Protein AF-A0A821HMJ6-F1 (afdb_monomer_lite)

Foldseek 3Di:
DDWDWDDDPPDIAIKDKDFDDPPDDPVRVVVVVVVQVVQCPDDDQQAWHWPHWDPPPTTMTITHDADPPWAFQVVVVVVCVVVVPPDPVVVVLVVVQLVSVVRVLVRCQVVFHFPQDDDSRQWIQHPVRRTHGHPCLCVDPVCPVQWDFADADPDDTDTHSVQLFDPCCRHVVDTGSVRVVSSSVSD

pLDDT: mean 88.63, std 8.28, range [56.78, 98.5]

Sequence (187 aa):
ICQGELQINQSVVPVTIRRLLSNASVQSKISFFNEISLLTSLCHPNIIHAYGFCSEPTMSLLTESLDLTSIDLYQYLQHYKQEQQMSDSLYATAIYFGSQIASALAYLESLHIYHRDIAARNCLVTLDLTIKLHDLAMCNEVYTDDYILVTVGNDIETRRPIRWCAWETICLNRFTSKSDVFSFGVF

Secondary structure (DSSP, 8-state):
-EEEEEEETTEEEEEEEEEPPTT--HHHHHHHHHHHHHHHT---TTB--EEEEE-SSS-EEEEEPPPTT--BHHHHHHHHHHTT---HHHHHHHHHHHHHHHHHHHHHHHTT---S--SGGGEEEPTTS-EEE---GGG-GGGGGG-EEE--TTSPPEEE-GGG--HHHHHH----HHHHHHHHHH-

Structure (mmCIF, N/CA/C/O backbone):
data_AF-A0A821HMJ6-F1
#
_entry.id   AF-A0A821HMJ6-F1
#
loop_
_atom_site.group_PDB
_atom_site.id
_atom_site.type_symbol
_atom_site.label_atom_id
_atom_site.label_alt_id
_atom_site.label_comp_id
_atom_site.label_asym_id
_atom_site.label_entity_id
_atom_site.label_seq_id
_atom_site.pdbx_PDB_ins_code
_atom_site.Cartn_x
_atom_site.Cartn_y
_atom_site.Cartn_z
_atom_site.occupancy
_atom_site.B_iso_or_equiv
_atom_site.auth_seq_id
_atom_site.auth_comp_id
_atom_site.auth_asym_id
_atom_site.auth_atom_id
_atom_site.pdbx_PDB_model_num
ATOM 1 N N . ILE A 1 1 ? 12.990 7.986 3.488 1.00 81.56 1 ILE A N 1
ATOM 2 C CA . ILE A 1 1 ? 11.663 8.644 3.553 1.00 81.56 1 ILE A CA 1
ATOM 3 C C . ILE A 1 1 ? 11.808 9.839 4.483 1.00 81.56 1 ILE A C 1
ATOM 5 O O . ILE A 1 1 ? 12.524 9.711 5.468 1.00 81.56 1 ILE A O 1
ATOM 9 N N . CYS A 1 2 ? 11.227 10.992 4.162 1.00 85.62 2 CYS A N 1
ATOM 10 C CA . CYS A 1 2 ? 11.237 12.168 5.037 1.00 85.62 2 CYS A CA 1
ATOM 11 C C . CYS A 1 2 ? 9.907 12.922 4.944 1.00 85.62 2 CYS A C 1
ATOM 13 O O . CYS A 1 2 ? 9.241 12.850 3.915 1.00 85.62 2 CYS A O 1
ATOM 15 N N . GLN A 1 3 ? 9.544 13.657 5.993 1.00 89.06 3 GLN A N 1
ATOM 16 C CA . GLN A 1 3 ? 8.399 14.569 5.966 1.00 89.06 3 GLN A CA 1
ATOM 17 C C . GLN A 1 3 ? 8.771 15.875 5.250 1.00 89.06 3 GLN A C 1
ATOM 19 O O . GLN A 1 3 ? 9.945 16.256 5.203 1.00 89.06 3 GLN A O 1
ATOM 24 N N . GLY A 1 4 ? 7.777 16.549 4.687 1.00 90.06 4 GLY A N 1
ATOM 25 C CA . GLY A 1 4 ? 7.920 17.851 4.050 1.00 90.06 4 GLY A CA 1
ATOM 26 C C . GLY A 1 4 ? 6.574 18.544 3.869 1.00 90.06 4 GLY A C 1
ATOM 27 O O . GLY A 1 4 ? 5.546 18.074 4.348 1.00 90.06 4 GLY A O 1
ATOM 28 N N . GLU A 1 5 ? 6.590 19.657 3.146 1.00 92.19 5 GLU A N 1
ATOM 29 C CA . GLU A 1 5 ? 5.409 20.467 2.857 1.00 92.19 5 GLU A CA 1
ATOM 30 C C . GLU A 1 5 ? 5.295 20.685 1.345 1.00 92.19 5 GLU A C 1
ATOM 32 O O . GLU A 1 5 ? 6.292 20.940 0.666 1.00 92.19 5 GLU A O 1
ATOM 37 N N . LEU A 1 6 ? 4.079 20.569 0.816 1.00 91.50 6 LEU A N 1
ATOM 38 C CA . LEU A 1 6 ? 3.743 20.835 -0.577 1.00 91.50 6 LEU A CA 1
ATOM 39 C C . LEU A 1 6 ? 2.832 22.057 -0.644 1.00 91.50 6 LEU A C 1
ATOM 41 O O . LEU A 1 6 ? 1.737 22.068 -0.082 1.00 91.50 6 LEU A O 1
ATOM 45 N N . GLN A 1 7 ? 3.280 23.084 -1.359 1.00 93.06 7 GLN A N 1
ATOM 46 C CA . GLN A 1 7 ? 2.466 24.260 -1.623 1.00 93.06 7 GLN A CA 1
ATOM 47 C C . GLN A 1 7 ? 1.573 24.005 -2.841 1.00 93.06 7 GLN A C 1
ATOM 49 O O . GLN A 1 7 ? 2.060 23.855 -3.961 1.00 93.06 7 GLN A O 1
ATOM 54 N N . ILE A 1 8 ? 0.260 23.983 -2.619 1.00 88.19 8 ILE A N 1
ATOM 55 C CA . ILE A 1 8 ? -0.758 23.864 -3.664 1.00 88.19 8 ILE A CA 1
ATOM 56 C C . ILE A 1 8 ? -1.583 25.148 -3.637 1.00 88.19 8 ILE A C 1
ATOM 58 O O . ILE A 1 8 ? -2.357 25.392 -2.711 1.00 88.19 8 ILE A O 1
ATOM 62 N N . ASN A 1 9 ? -1.424 25.987 -4.661 1.00 90.50 9 ASN A N 1
ATOM 63 C CA . ASN A 1 9 ? -2.028 27.320 -4.716 1.00 90.50 9 ASN A CA 1
ATOM 64 C C . ASN A 1 9 ? -1.643 28.174 -3.484 1.00 90.50 9 ASN A C 1
ATOM 66 O O . ASN A 1 9 ? -0.477 28.530 -3.312 1.00 90.50 9 ASN A O 1
ATOM 70 N N . GLN A 1 10 ? -2.620 28.509 -2.635 1.00 91.25 10 GLN A N 1
ATOM 71 C CA . GLN A 1 10 ? -2.442 29.270 -1.391 1.00 91.25 10 GLN A CA 1
ATOM 72 C C . GLN A 1 10 ? -2.454 28.381 -0.136 1.00 91.25 10 GLN A C 1
ATOM 74 O O . GLN A 1 10 ? -2.413 28.896 0.978 1.00 91.25 10 GLN A O 1
ATOM 79 N N . SER A 1 11 ? -2.520 27.059 -0.298 1.00 91.38 11 SER A N 1
ATOM 80 C CA . SER A 1 11 ? -2.557 26.100 0.804 1.00 91.38 11 SER A CA 1
ATOM 81 C C . SER A 1 11 ? -1.233 25.353 0.910 1.00 91.38 11 SER A C 1
ATOM 83 O O . SER A 1 11 ? -0.614 25.006 -0.096 1.00 91.38 11 SER A O 1
ATOM 85 N N . VAL A 1 12 ? -0.811 25.090 2.143 1.00 92.06 12 VAL A N 1
ATOM 86 C CA . VAL A 1 12 ? 0.341 24.242 2.448 1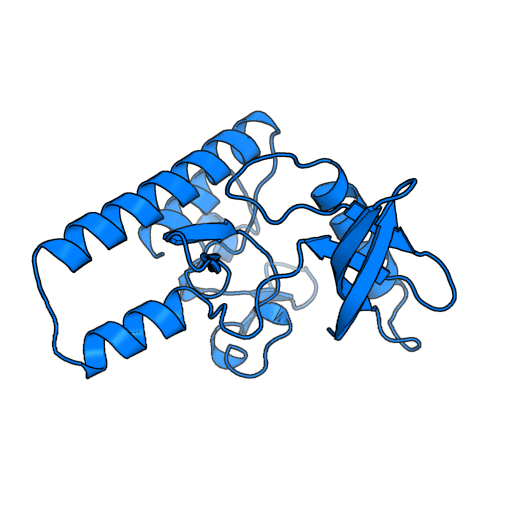.00 92.06 12 VAL A CA 1
ATOM 87 C C . VAL A 1 12 ? -0.190 22.923 2.984 1.00 92.06 12 VAL A C 1
ATOM 89 O O . VAL A 1 12 ? -0.993 22.912 3.916 1.00 92.06 12 VAL A O 1
ATOM 92 N N . VAL A 1 13 ? 0.226 21.823 2.363 1.00 91.94 13 VAL A N 1
ATOM 93 C CA . VAL A 1 13 ? -0.215 20.471 2.707 1.00 91.94 13 VAL A CA 1
ATOM 94 C C . VAL A 1 13 ? 0.994 19.667 3.186 1.00 91.94 13 VAL A C 1
ATOM 96 O O . VAL A 1 13 ? 2.012 19.651 2.489 1.00 91.94 13 VAL A O 1
ATOM 99 N N . PRO A 1 14 ? 0.927 18.994 4.346 1.00 91.44 14 PRO A N 1
ATOM 100 C CA . PRO A 1 14 ? 2.001 18.114 4.782 1.00 91.44 14 PRO A CA 1
ATOM 101 C C . PRO A 1 14 ? 2.091 16.893 3.857 1.00 91.44 14 PRO A C 1
ATOM 103 O O . PRO A 1 14 ? 1.081 16.284 3.493 1.00 91.44 14 PRO A O 1
ATOM 106 N N . VAL A 1 15 ? 3.314 16.512 3.491 1.00 92.38 15 VAL A N 1
ATOM 107 C CA . VAL A 1 15 ? 3.586 15.394 2.579 1.00 92.38 15 VAL A CA 1
ATOM 108 C C . VAL A 1 15 ? 4.681 14.478 3.100 1.00 92.38 15 VAL A C 1
ATOM 110 O O . VAL A 1 15 ? 5.647 14.913 3.725 1.00 92.38 15 VAL A O 1
ATOM 113 N N . THR A 1 16 ? 4.570 13.194 2.774 1.00 90.56 16 THR A N 1
ATOM 114 C CA . THR A 1 16 ? 5.681 12.250 2.902 1.00 90.56 16 THR A CA 1
ATOM 115 C C . THR A 1 16 ? 6.427 12.167 1.574 1.00 90.56 16 THR A C 1
ATOM 117 O O . THR A 1 16 ? 5.836 11.975 0.515 1.00 90.56 16 THR A O 1
ATOM 120 N N . ILE A 1 17 ? 7.750 12.324 1.629 1.00 90.12 17 ILE A N 1
ATOM 121 C CA . ILE A 1 17 ? 8.635 12.323 0.466 1.00 90.12 17 ILE A CA 1
ATOM 122 C C . ILE A 1 17 ? 9.475 11.047 0.481 1.00 90.12 17 ILE A C 1
ATOM 124 O O . ILE A 1 17 ? 10.333 10.831 1.352 1.00 90.12 17 ILE A O 1
ATOM 128 N N . ARG A 1 18 ? 9.275 10.202 -0.530 1.00 88.88 18 ARG A N 1
ATOM 129 C CA . ARG A 1 18 ? 10.108 9.024 -0.779 1.00 88.88 18 ARG A CA 1
ATOM 130 C C . ARG A 1 18 ? 11.083 9.333 -1.903 1.00 88.88 18 ARG A C 1
ATOM 132 O O . ARG A 1 18 ? 10.666 9.547 -3.033 1.00 88.88 18 ARG A O 1
ATOM 139 N N . ARG A 1 19 ? 12.378 9.361 -1.591 1.00 90.31 19 ARG A N 1
ATOM 140 C CA . ARG A 1 19 ? 13.444 9.673 -2.554 1.00 90.31 19 ARG A CA 1
ATOM 141 C C . ARG A 1 19 ? 14.158 8.406 -2.988 1.00 90.31 19 ARG A C 1
ATOM 143 O O . ARG A 1 19 ? 14.521 7.592 -2.138 1.00 90.31 19 ARG A O 1
ATOM 150 N N . LEU A 1 20 ? 14.407 8.282 -4.284 1.00 88.69 20 LEU A N 1
ATOM 151 C CA . LEU A 1 20 ? 15.315 7.279 -4.813 1.00 88.69 20 LEU A CA 1
ATOM 152 C C . LEU A 1 20 ? 16.765 7.693 -4.523 1.00 88.69 20 LEU A C 1
ATOM 154 O O . LEU A 1 20 ? 17.130 8.859 -4.687 1.00 88.69 20 LEU A O 1
ATOM 158 N N . LEU A 1 21 ? 17.600 6.740 -4.102 1.00 87.38 21 LEU A N 1
ATOM 159 C CA . LEU A 1 21 ? 19.020 6.994 -3.847 1.00 87.38 21 LEU A CA 1
ATOM 160 C C . LEU A 1 21 ? 19.739 7.431 -5.135 1.00 87.38 21 LEU A C 1
ATOM 162 O O . LEU A 1 21 ? 19.475 6.911 -6.220 1.00 87.38 21 LEU A O 1
ATOM 166 N N . SER A 1 22 ? 20.686 8.364 -5.020 1.00 83.75 22 SER A N 1
ATOM 167 C CA . SER A 1 22 ? 21.414 8.923 -6.171 1.00 83.75 22 SER A CA 1
ATOM 168 C C . SER A 1 22 ? 22.231 7.877 -6.942 1.00 83.75 22 SER A C 1
ATOM 170 O O . SER A 1 22 ? 22.378 7.981 -8.159 1.00 83.75 22 SER A O 1
ATOM 172 N N . ASN A 1 23 ? 22.709 6.839 -6.252 1.00 87.25 23 ASN A N 1
ATOM 173 C CA . ASN A 1 23 ? 23.457 5.711 -6.810 1.00 87.25 23 ASN A CA 1
ATOM 174 C C . ASN A 1 23 ? 22.568 4.538 -7.271 1.00 87.25 23 ASN A C 1
ATOM 176 O O . ASN A 1 23 ? 23.090 3.461 -7.560 1.00 87.25 23 ASN A O 1
ATOM 180 N N . ALA A 1 24 ? 21.242 4.712 -7.328 1.00 86.69 24 ALA A N 1
ATOM 181 C CA . ALA A 1 24 ? 20.329 3.653 -7.743 1.00 86.69 24 ALA A CA 1
ATOM 182 C C . ALA A 1 24 ? 20.611 3.175 -9.178 1.00 86.69 24 ALA A C 1
ATOM 184 O O . ALA A 1 24 ? 20.883 3.971 -10.086 1.00 86.69 24 ALA A O 1
ATOM 185 N N . SER A 1 25 ? 20.494 1.860 -9.383 1.00 88.44 25 SER A N 1
ATOM 186 C CA . SER A 1 25 ? 20.664 1.229 -10.693 1.00 88.44 25 SER A CA 1
ATOM 187 C C . SER A 1 25 ? 19.632 1.737 -11.711 1.00 88.44 25 SER A C 1
ATOM 189 O O . SER A 1 25 ? 18.564 2.233 -11.344 1.00 88.44 25 SER A O 1
ATOM 191 N N . VAL A 1 26 ? 19.917 1.569 -13.006 1.00 88.44 26 VAL A N 1
ATOM 192 C CA . VAL A 1 26 ? 18.958 1.893 -14.080 1.00 88.44 26 VAL A CA 1
ATOM 193 C C . VAL A 1 26 ? 17.646 1.127 -13.890 1.00 88.44 26 VAL A C 1
ATOM 195 O O . VAL A 1 26 ? 16.573 1.715 -14.003 1.00 88.44 26 VAL A O 1
ATOM 198 N N . GLN A 1 27 ? 17.721 -0.150 -13.507 1.00 85.44 27 GLN A N 1
ATOM 199 C CA . GLN A 1 27 ? 16.540 -0.974 -13.254 1.00 85.44 27 GLN A CA 1
ATOM 200 C C . GLN A 1 27 ? 15.708 -0.442 -12.080 1.00 85.44 27 GLN A C 1
ATOM 202 O O . GLN A 1 27 ? 14.485 -0.365 -12.173 1.00 85.44 27 GLN A O 1
ATOM 207 N N . SER A 1 28 ? 16.363 -0.018 -10.995 1.00 86.19 28 SER A N 1
ATOM 208 C CA . SER A 1 28 ? 15.693 0.590 -9.841 1.00 86.19 28 SER A CA 1
ATOM 209 C C . SER A 1 28 ? 15.005 1.905 -10.217 1.00 86.19 28 SER A C 1
ATOM 211 O O . SER A 1 28 ? 13.890 2.147 -9.771 1.00 86.19 28 SER A O 1
ATOM 213 N N . LYS A 1 29 ? 15.626 2.728 -11.075 1.00 88.88 29 LYS A N 1
ATOM 214 C CA . LYS A 1 29 ? 15.019 3.966 -11.595 1.00 88.88 29 LYS A CA 1
ATOM 215 C C . LYS A 1 29 ? 13.760 3.681 -12.414 1.00 88.88 29 LYS A C 1
ATOM 217 O O . LYS A 1 29 ? 12.743 4.328 -12.192 1.00 88.88 29 LYS A O 1
ATOM 222 N N . ILE A 1 30 ? 13.814 2.698 -13.316 1.00 89.44 30 ILE A N 1
ATOM 223 C CA . ILE A 1 30 ? 12.659 2.284 -14.129 1.00 89.44 30 ILE A CA 1
ATOM 224 C C . ILE A 1 30 ? 11.536 1.751 -13.233 1.00 89.44 30 ILE A C 1
ATOM 226 O O . ILE A 1 30 ? 10.391 2.175 -13.367 1.00 89.44 30 ILE A O 1
ATOM 230 N N . SER A 1 31 ? 11.861 0.863 -12.288 1.00 86.56 31 SER A N 1
ATOM 231 C CA . SER A 1 31 ? 10.881 0.307 -11.349 1.00 86.56 31 SER A CA 1
ATOM 232 C C . SER A 1 31 ? 10.207 1.401 -10.522 1.00 86.56 31 SER A C 1
ATOM 234 O O . SER A 1 31 ? 8.987 1.409 -10.402 1.00 86.56 31 SER A O 1
ATOM 236 N N . PHE A 1 32 ? 10.989 2.349 -10.003 1.00 89.19 32 PHE A N 1
ATOM 237 C CA . PHE A 1 32 ? 10.478 3.461 -9.206 1.00 89.19 32 PHE A CA 1
ATOM 238 C C . PHE A 1 32 ? 9.583 4.398 -10.027 1.00 89.19 32 PHE A C 1
ATOM 240 O O . PHE A 1 32 ? 8.536 4.824 -9.554 1.00 89.19 32 PHE A O 1
ATOM 247 N N . PHE A 1 33 ? 9.951 4.680 -11.280 1.00 90.38 33 PHE A N 1
ATOM 248 C CA . PHE A 1 33 ? 9.129 5.488 -12.180 1.00 90.38 33 PHE A CA 1
ATOM 249 C C . PHE A 1 33 ? 7.801 4.806 -12.541 1.00 90.38 33 PHE A C 1
ATOM 251 O O . PHE A 1 33 ? 6.756 5.460 -12.560 1.00 90.38 33 PHE A O 1
ATOM 258 N N . ASN A 1 34 ? 7.821 3.494 -12.795 1.00 89.56 34 ASN A N 1
ATOM 259 C CA . ASN A 1 34 ? 6.604 2.719 -13.044 1.00 89.56 34 ASN A CA 1
ATOM 260 C C . ASN A 1 34 ? 5.680 2.733 -11.823 1.00 89.56 34 ASN A C 1
ATOM 262 O O . ASN A 1 34 ? 4.473 2.907 -11.967 1.00 89.56 34 ASN A O 1
ATOM 266 N N . GLU A 1 35 ? 6.250 2.598 -10.626 1.00 88.31 35 GLU A N 1
ATOM 267 C CA . GLU A 1 35 ? 5.506 2.671 -9.372 1.00 88.31 35 GLU A CA 1
ATOM 268 C C . GLU A 1 35 ? 4.887 4.059 -9.156 1.00 88.31 35 GLU A C 1
ATOM 270 O O . GLU A 1 35 ? 3.702 4.158 -8.857 1.00 88.31 35 GLU A O 1
ATOM 275 N N . ILE A 1 36 ? 5.646 5.137 -9.386 1.00 91.06 36 ILE A N 1
ATOM 276 C CA . ILE A 1 36 ? 5.129 6.514 -9.360 1.00 91.06 36 ILE A CA 1
ATOM 277 C C . ILE A 1 36 ? 3.963 6.670 -10.337 1.00 91.06 36 ILE A C 1
ATOM 279 O O . ILE A 1 36 ? 2.916 7.197 -9.967 1.00 91.06 36 ILE A O 1
ATOM 283 N N . SER A 1 37 ? 4.143 6.222 -11.580 1.00 91.19 37 SER A N 1
ATOM 284 C CA . SER A 1 37 ? 3.134 6.352 -12.636 1.00 91.19 37 SER A CA 1
ATOM 285 C C . SER A 1 37 ? 1.849 5.608 -12.276 1.00 91.19 37 SER A C 1
ATOM 287 O O . SER A 1 37 ? 0.755 6.109 -12.519 1.00 91.19 37 SER A O 1
ATOM 289 N N . LEU A 1 38 ? 1.978 4.436 -11.648 1.00 91.50 38 LEU A N 1
ATOM 290 C CA . LEU A 1 38 ? 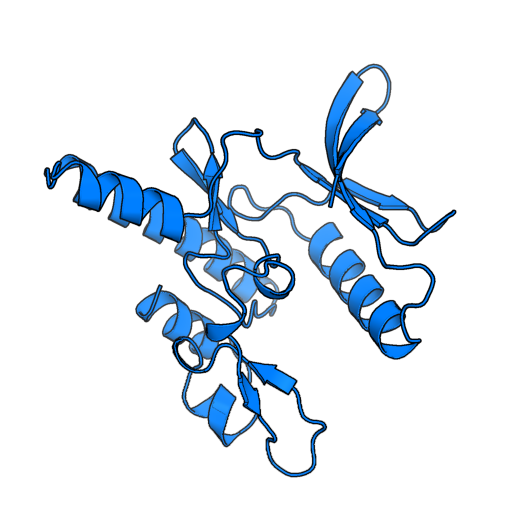0.850 3.676 -11.130 1.00 91.50 38 LEU A CA 1
ATOM 291 C C . LEU A 1 38 ? 0.170 4.423 -9.978 1.00 91.50 38 LEU A C 1
ATOM 293 O O . LEU A 1 38 ? -1.009 4.739 -10.079 1.00 91.50 38 LEU A O 1
ATOM 297 N N . LEU A 1 39 ? 0.905 4.742 -8.910 1.00 91.88 39 LEU A N 1
ATOM 298 C CA . LEU A 1 39 ? 0.349 5.321 -7.682 1.00 91.88 39 LEU A CA 1
ATOM 299 C C . LEU A 1 39 ? -0.314 6.681 -7.917 1.00 91.88 39 LEU A C 1
ATOM 301 O O . LEU A 1 39 ? -1.371 6.950 -7.357 1.00 91.88 39 LEU A O 1
ATOM 305 N N . THR A 1 40 ? 0.266 7.520 -8.778 1.00 92.56 40 THR A N 1
ATOM 306 C CA . THR A 1 40 ? -0.307 8.833 -9.134 1.00 92.56 40 THR A CA 1
ATOM 307 C C . THR A 1 40 ? -1.605 8.735 -9.937 1.00 92.56 40 THR A C 1
ATOM 309 O O . THR A 1 40 ? -2.364 9.699 -9.977 1.00 92.56 40 THR A O 1
ATOM 312 N N . SER A 1 41 ? -1.893 7.581 -10.548 1.00 93.12 41 SER A N 1
ATOM 313 C CA . SER A 1 41 ? -3.163 7.328 -11.243 1.00 93.12 41 SER A CA 1
ATOM 314 C C . SER A 1 41 ? -4.289 6.840 -10.321 1.00 93.12 41 SER A C 1
ATOM 316 O O . SER A 1 41 ? -5.444 6.788 -10.745 1.00 93.12 41 SER A O 1
ATOM 318 N N . LEU A 1 42 ? -3.976 6.487 -9.069 1.00 95.25 42 LEU A N 1
ATOM 319 C CA . LEU A 1 42 ? -4.938 5.928 -8.121 1.00 95.25 42 LEU A CA 1
ATOM 320 C C . LEU A 1 42 ? -5.616 7.022 -7.293 1.00 95.25 42 LEU A C 1
ATOM 322 O O . LEU A 1 42 ? -4.981 7.942 -6.777 1.00 95.25 42 LEU A O 1
ATOM 326 N N . CYS A 1 43 ? -6.925 6.877 -7.100 1.00 95.50 43 CYS A N 1
ATOM 327 C CA . CYS A 1 43 ? -7.715 7.734 -6.224 1.00 95.50 43 CYS A CA 1
ATOM 328 C C . CYS A 1 43 ? -8.771 6.896 -5.497 1.00 95.50 43 CYS A C 1
ATOM 330 O O . CYS A 1 43 ? -9.822 6.575 -6.051 1.00 95.50 43 CYS A O 1
ATOM 332 N N . HIS A 1 44 ? -8.474 6.518 -4.253 1.00 97.25 44 HIS A N 1
ATOM 333 C CA . HIS A 1 44 ? -9.366 5.739 -3.399 1.00 97.25 44 HIS A CA 1
ATOM 334 C C . HIS A 1 44 ? -9.115 6.101 -1.926 1.00 97.25 44 HIS A C 1
ATOM 336 O O . HIS A 1 44 ? -7.955 6.261 -1.550 1.00 97.25 44 HIS A O 1
ATOM 342 N N . PRO A 1 45 ? -10.149 6.205 -1.067 1.00 96.12 45 PRO A N 1
ATOM 343 C CA . PRO A 1 45 ? -9.980 6.604 0.336 1.00 96.12 45 PRO A CA 1
ATOM 344 C C . PRO A 1 45 ? -9.016 5.703 1.121 1.00 96.12 45 PRO A C 1
ATOM 34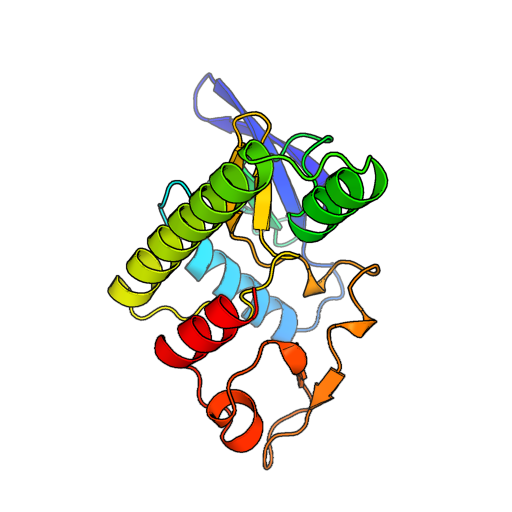6 O O . PRO A 1 45 ? -8.269 6.203 1.960 1.00 96.12 45 PRO A O 1
ATOM 349 N N . ASN A 1 46 ? -8.995 4.402 0.805 1.00 96.62 46 ASN A N 1
ATOM 350 C CA . ASN A 1 46 ? -8.171 3.396 1.487 1.00 96.62 46 ASN A CA 1
ATOM 351 C C . ASN A 1 46 ? -6.851 3.037 0.787 1.00 96.62 46 ASN A C 1
ATOM 353 O O . ASN A 1 46 ? -6.250 2.012 1.095 1.00 96.62 46 ASN A O 1
ATOM 357 N N . ILE A 1 47 ? -6.406 3.850 -0.171 1.00 95.81 47 ILE A N 1
ATOM 358 C CA . ILE A 1 47 ? -5.087 3.727 -0.805 1.00 95.81 47 ILE A CA 1
ATOM 359 C C . ILE A 1 47 ? -4.342 5.030 -0.552 1.00 95.81 47 ILE A C 1
ATOM 361 O O . ILE A 1 47 ? -4.952 6.099 -0.596 1.00 95.81 47 ILE A O 1
ATOM 365 N N . ILE A 1 48 ? -3.042 4.944 -0.270 1.00 92.94 48 ILE A N 1
ATOM 366 C CA . ILE A 1 48 ? -2.230 6.131 -0.022 1.00 92.94 48 ILE A CA 1
ATOM 367 C C . ILE A 1 48 ? -2.285 7.080 -1.225 1.00 92.94 48 ILE A C 1
ATOM 369 O O . ILE A 1 48 ? -1.998 6.700 -2.362 1.00 92.94 48 ILE A O 1
ATOM 373 N N . HIS A 1 49 ? -2.676 8.327 -0.980 1.00 92.94 49 HIS A N 1
ATOM 374 C CA . HIS A 1 49 ? -2.803 9.307 -2.046 1.00 92.94 49 HIS A CA 1
ATOM 375 C C . HIS A 1 49 ? -1.425 9.822 -2.470 1.00 92.94 49 HIS A C 1
ATOM 377 O O . HIS A 1 49 ? -0.680 10.373 -1.658 1.00 92.94 49 HIS A O 1
ATOM 383 N N . ALA A 1 50 ? -1.088 9.662 -3.749 1.00 93.62 50 ALA A N 1
ATOM 384 C CA . ALA A 1 50 ? 0.104 10.241 -4.353 1.00 93.62 50 ALA A CA 1
ATOM 385 C C . ALA A 1 50 ? -0.233 11.594 -4.992 1.00 93.62 50 ALA A C 1
ATOM 387 O O . ALA A 1 50 ? -0.963 11.653 -5.978 1.00 93.62 50 ALA A O 1
ATOM 388 N N . TYR A 1 51 ? 0.343 12.677 -4.467 1.00 92.94 51 TYR A N 1
ATOM 389 C CA . TYR A 1 51 ? 0.176 14.020 -5.031 1.00 92.94 51 TYR A CA 1
ATOM 390 C C . TYR A 1 51 ? 0.933 14.199 -6.348 1.00 92.94 51 TYR A C 1
ATOM 392 O O . TYR A 1 51 ? 0.550 15.014 -7.184 1.00 92.94 51 TYR A O 1
ATOM 400 N N . GLY A 1 52 ? 2.037 13.474 -6.524 1.00 91.81 52 GLY A N 1
ATOM 401 C CA . GLY A 1 52 ? 2.877 13.582 -7.709 1.00 91.81 52 GLY A CA 1
ATOM 402 C C . GLY A 1 52 ? 4.310 13.151 -7.445 1.00 91.81 52 GLY A C 1
ATOM 403 O O . GLY A 1 52 ? 4.614 12.488 -6.453 1.00 91.81 52 GLY A O 1
ATOM 404 N N . PHE A 1 53 ? 5.208 13.548 -8.342 1.00 93.31 53 PHE A N 1
ATOM 405 C CA . PHE A 1 53 ? 6.631 13.260 -8.234 1.00 93.31 53 PHE A CA 1
ATOM 406 C C . PHE A 1 53 ? 7.488 14.468 -8.611 1.00 93.31 53 PHE A C 1
ATOM 408 O O . PHE A 1 53 ? 7.076 15.319 -9.396 1.00 93.31 53 PHE A O 1
ATOM 415 N N . CYS A 1 54 ? 8.706 14.506 -8.080 1.00 91.88 54 CYS A N 1
ATOM 416 C CA . CYS A 1 54 ? 9.762 15.414 -8.511 1.00 91.88 54 CYS A CA 1
ATOM 417 C C . CYS A 1 54 ? 10.838 14.618 -9.245 1.00 91.88 54 CYS A C 1
ATOM 419 O O . CYS A 1 54 ? 11.309 13.606 -8.729 1.00 91.88 54 CYS A O 1
ATOM 421 N N . SER A 1 55 ? 11.259 15.087 -10.419 1.00 87.75 55 SER A N 1
ATOM 422 C CA . SER A 1 55 ? 12.355 14.470 -11.183 1.00 87.75 55 SER A CA 1
ATOM 423 C C . SER A 1 55 ? 13.741 14.925 -10.714 1.00 87.75 55 SER A C 1
ATOM 425 O O . SER A 1 55 ? 14.697 14.156 -10.797 1.00 87.75 55 SER A O 1
ATOM 427 N N . GLU A 1 56 ? 13.852 16.150 -10.196 1.00 86.25 56 GLU A N 1
ATOM 428 C CA . GLU A 1 56 ? 15.112 16.795 -9.809 1.00 86.25 56 GLU A CA 1
ATOM 429 C C . GLU A 1 56 ? 15.055 17.307 -8.358 1.00 86.25 56 GLU A C 1
ATOM 431 O O . GLU A 1 56 ? 13.975 17.673 -7.887 1.00 86.25 56 GLU A O 1
ATOM 436 N N . PRO A 1 57 ? 16.186 17.342 -7.620 1.00 82.56 57 PRO A N 1
ATOM 437 C CA . PRO A 1 57 ? 17.520 16.832 -7.983 1.00 82.56 57 PRO A CA 1
ATOM 438 C C . PRO A 1 57 ? 17.632 15.298 -7.903 1.00 82.56 57 PRO A C 1
ATOM 440 O O . PRO A 1 57 ? 18.569 14.707 -8.432 1.00 82.56 57 PRO A O 1
ATOM 443 N N . THR A 1 58 ? 16.674 14.642 -7.251 1.00 87.06 58 THR A N 1
ATOM 444 C CA . THR A 1 58 ? 16.553 13.181 -7.180 1.00 87.06 58 THR A CA 1
ATOM 445 C C . THR A 1 58 ? 15.099 12.794 -7.381 1.00 87.06 58 THR A C 1
ATOM 447 O O . THR A 1 58 ? 14.224 13.411 -6.766 1.00 87.06 58 THR A O 1
ATOM 450 N N . MET A 1 59 ? 14.847 11.740 -8.164 1.00 90.56 59 MET A N 1
ATOM 451 C CA . MET A 1 59 ? 13.495 11.226 -8.382 1.00 90.56 59 MET A CA 1
ATOM 452 C C . MET A 1 59 ? 12.819 10.927 -7.040 1.00 90.56 59 MET A C 1
ATOM 454 O O . MET A 1 59 ? 13.346 10.158 -6.231 1.00 90.56 59 MET A O 1
ATOM 458 N N . SER A 1 60 ? 11.685 11.573 -6.788 1.00 92.50 60 SER A N 1
ATOM 459 C CA . SER A 1 60 ? 10.996 11.531 -5.500 1.00 92.50 60 SER A CA 1
ATOM 460 C C . SER A 1 60 ? 9.490 11.436 -5.692 1.00 92.50 60 SER A C 1
ATOM 462 O O . SER A 1 60 ? 8.942 12.183 -6.491 1.00 92.50 60 SER A O 1
ATOM 464 N N . LEU A 1 61 ? 8.827 10.569 -4.936 1.00 92.44 61 LEU A N 1
ATOM 465 C CA . LEU A 1 61 ? 7.371 10.471 -4.851 1.00 92.44 61 LEU A CA 1
ATOM 466 C C . LEU A 1 61 ? 6.879 11.303 -3.658 1.00 92.44 61 LEU A C 1
ATOM 468 O O . LEU A 1 61 ? 7.460 11.204 -2.573 1.00 92.44 61 LEU A O 1
ATOM 472 N N . LEU A 1 62 ? 5.826 12.097 -3.858 1.00 93.19 62 LEU A N 1
ATOM 473 C CA . LEU A 1 62 ? 5.138 12.843 -2.805 1.00 93.19 62 LEU A CA 1
ATOM 474 C C . LEU A 1 62 ? 3.773 12.205 -2.548 1.00 93.19 62 LEU A C 1
ATOM 476 O O . LEU A 1 62 ? 2.940 12.139 -3.453 1.00 93.19 62 LEU A O 1
ATOM 480 N N . THR A 1 63 ? 3.534 11.764 -1.318 1.00 92.56 63 THR A N 1
ATOM 481 C CA . THR A 1 63 ? 2.249 11.205 -0.878 1.00 92.56 63 THR A CA 1
ATOM 482 C C . THR A 1 63 ? 1.649 12.026 0.253 1.00 92.56 63 THR A C 1
ATOM 484 O O . THR A 1 63 ? 2.334 12.869 0.842 1.00 92.56 63 THR A O 1
ATOM 487 N N . GLU A 1 64 ? 0.383 11.760 0.583 1.00 90.38 64 GLU A N 1
ATOM 488 C CA . GLU A 1 64 ? -0.213 12.221 1.837 1.00 90.38 64 GLU A CA 1
ATOM 489 C C . GLU A 1 64 ? 0.729 11.938 3.007 1.00 90.38 64 GLU A C 1
ATOM 491 O O . GLU A 1 64 ? 1.356 10.874 3.085 1.00 90.38 64 GLU A O 1
ATOM 496 N N . SER A 1 65 ? 0.922 12.958 3.848 1.00 83.25 65 SER A N 1
ATOM 497 C CA . SER A 1 65 ? 1.655 12.767 5.086 1.00 83.25 65 SER A CA 1
ATOM 498 C C . SER A 1 65 ? 0.825 11.884 5.987 1.00 83.25 65 SER A C 1
ATOM 500 O O . SER A 1 65 ? -0.363 12.119 6.199 1.00 83.25 65 SER A O 1
ATOM 502 N N . LEU A 1 66 ? 1.478 10.855 6.492 1.00 71.88 66 LEU A N 1
ATOM 503 C CA . LEU A 1 66 ? 0.936 10.047 7.555 1.00 71.88 66 LEU A CA 1
ATOM 504 C C . LEU A 1 66 ? 1.564 10.570 8.837 1.00 71.88 66 LEU A C 1
ATOM 506 O O . LEU A 1 66 ? 2.779 10.802 8.884 1.00 71.88 66 LEU A O 1
ATOM 510 N N . ASP A 1 67 ? 0.713 10.823 9.833 1.00 67.44 67 ASP A N 1
ATOM 511 C CA . ASP A 1 67 ? 1.115 11.393 11.114 1.00 67.44 67 ASP A CA 1
ATOM 512 C C . ASP A 1 67 ? 2.292 10.612 11.694 1.00 67.44 67 ASP A C 1
ATOM 514 O O . ASP A 1 67 ? 2.386 9.399 11.513 1.00 67.44 67 ASP A O 1
ATOM 518 N N . LEU A 1 68 ? 3.163 11.279 12.453 1.00 56.78 68 LEU A N 1
ATOM 519 C CA . LEU A 1 68 ? 4.309 10.637 13.115 1.00 56.78 68 LEU A CA 1
ATOM 520 C C . LEU A 1 68 ? 3.898 9.510 14.086 1.00 56.78 68 LEU A C 1
ATOM 522 O O . LEU A 1 68 ? 4.744 8.725 14.502 1.00 56.78 68 LEU A O 1
ATOM 526 N N . THR A 1 69 ? 2.615 9.445 14.451 1.00 59.84 69 THR A N 1
ATOM 527 C CA . THR A 1 69 ? 2.000 8.390 15.267 1.00 59.84 69 THR A CA 1
ATOM 528 C C . THR A 1 69 ? 1.403 7.248 14.446 1.00 59.84 69 THR A C 1
ATOM 530 O O . THR A 1 69 ? 0.985 6.251 15.030 1.00 59.84 69 THR A O 1
ATOM 533 N N . SER A 1 70 ? 1.317 7.389 13.122 1.00 69.19 70 SER A N 1
ATOM 534 C CA . SER A 1 70 ? 0.793 6.354 12.234 1.00 69.19 70 SER A CA 1
ATOM 535 C C . SER A 1 70 ? 1.765 5.185 12.234 1.00 69.19 70 SER A C 1
ATOM 537 O O . SER A 1 70 ? 2.899 5.295 11.766 1.00 69.19 70 SER A O 1
ATOM 539 N N . ILE A 1 71 ? 1.308 4.069 12.779 1.00 84.62 71 ILE A N 1
ATOM 540 C CA . ILE A 1 71 ? 1.994 2.784 12.725 1.00 84.62 71 ILE A CA 1
ATOM 541 C C . ILE A 1 71 ? 1.302 1.907 11.692 1.00 84.62 71 ILE A C 1
ATOM 543 O O . ILE A 1 71 ? 0.135 2.126 11.341 1.00 84.62 71 ILE A O 1
ATOM 547 N N . ASP A 1 72 ? 2.025 0.918 11.183 1.00 90.50 72 ASP A N 1
ATOM 548 C CA . ASP A 1 72 ? 1.376 -0.088 10.357 1.00 90.50 72 ASP A CA 1
ATOM 549 C C . ASP A 1 72 ? 0.425 -0.949 11.202 1.00 90.50 72 ASP A C 1
ATOM 551 O O . ASP A 1 72 ? 0.516 -1.034 12.434 1.00 90.50 72 ASP A O 1
ATOM 555 N N . LEU A 1 73 ? -0.534 -1.576 10.530 1.00 91.75 73 LEU A N 1
ATOM 556 C CA . LEU A 1 73 ? -1.594 -2.331 11.172 1.00 91.75 73 LEU A CA 1
ATOM 557 C C . LEU A 1 73 ? -1.039 -3.525 11.953 1.00 91.75 73 LEU A C 1
ATOM 559 O O . LEU A 1 73 ? -1.606 -3.893 12.980 1.00 91.75 73 LEU A O 1
ATOM 563 N N . TYR A 1 74 ? 0.079 -4.111 11.517 1.00 91.12 74 TYR A N 1
ATOM 564 C CA . TYR A 1 74 ? 0.711 -5.185 12.273 1.00 91.12 74 TYR A CA 1
ATOM 565 C C . TYR A 1 74 ? 1.149 -4.682 13.652 1.00 91.12 74 TYR A C 1
ATOM 567 O O . TYR A 1 74 ? 0.756 -5.262 14.665 1.00 91.12 74 TYR A O 1
ATOM 575 N N . GLN A 1 75 ? 1.886 -3.572 13.710 1.00 90.19 75 GLN A N 1
ATOM 576 C CA . GLN A 1 75 ? 2.298 -2.945 14.969 1.00 90.19 75 GLN A CA 1
ATOM 577 C C . GLN A 1 75 ? 1.097 -2.519 15.822 1.00 90.19 75 GLN A C 1
ATOM 579 O O . GLN A 1 75 ? 1.083 -2.775 17.029 1.00 90.19 75 GLN A O 1
ATOM 584 N N . TYR A 1 76 ? 0.065 -1.941 15.198 1.00 89.38 76 TYR A N 1
ATOM 585 C CA . TYR A 1 76 ? -1.176 -1.557 15.874 1.00 89.38 76 TYR A CA 1
ATOM 586 C C . TYR A 1 76 ? -1.816 -2.745 16.597 1.00 89.38 76 TYR A C 1
ATOM 588 O O . TYR A 1 76 ? -2.103 -2.675 17.793 1.00 89.38 76 TYR A O 1
ATOM 596 N N . LEU A 1 77 ? -1.964 -3.877 15.908 1.00 87.88 77 LEU A N 1
ATOM 597 C CA . LEU A 1 77 ? -2.539 -5.090 16.486 1.00 87.88 77 LEU A CA 1
ATOM 598 C C . LEU A 1 77 ? -1.650 -5.697 17.585 1.00 87.88 77 LEU A C 1
ATOM 600 O O . LEU A 1 77 ? -2.176 -6.234 18.563 1.00 87.88 77 LEU A O 1
ATOM 604 N N . GLN A 1 78 ? -0.318 -5.597 17.475 1.00 87.56 78 GLN A N 1
ATOM 605 C CA . GLN A 1 78 ? 0.585 -6.069 18.534 1.00 87.56 78 GLN A CA 1
ATOM 606 C C . GLN A 1 78 ? 0.437 -5.263 19.829 1.00 87.56 78 GLN A C 1
ATOM 608 O O . GLN A 1 78 ? 0.411 -5.867 20.903 1.00 87.56 78 GLN A O 1
ATOM 613 N N . HIS A 1 79 ? 0.299 -3.935 19.752 1.00 85.50 79 HIS A N 1
ATOM 614 C CA . HIS A 1 79 ? 0.067 -3.103 20.938 1.00 85.50 79 HIS A CA 1
ATOM 615 C C . HIS A 1 79 ? -1.243 -3.487 21.644 1.00 85.50 79 HIS A C 1
ATOM 617 O O . HIS A 1 79 ? -1.233 -3.769 22.842 1.00 85.50 79 HIS A O 1
ATOM 623 N N . TYR A 1 80 ? -2.341 -3.642 20.895 1.00 80.25 80 TYR A N 1
ATOM 624 C CA . TYR A 1 80 ? -3.625 -4.094 21.454 1.00 80.25 80 TYR A CA 1
ATOM 625 C C . TYR A 1 80 ? -3.537 -5.460 22.142 1.00 80.25 80 TYR A C 1
ATOM 627 O O . TYR A 1 80 ? -4.138 -5.681 23.197 1.00 80.25 80 TYR A O 1
ATOM 635 N N . LYS A 1 81 ? -2.766 -6.390 21.566 1.00 81.12 81 LYS A N 1
ATOM 636 C CA . LYS A 1 81 ? -2.554 -7.719 22.149 1.00 81.12 81 LYS A CA 1
ATOM 637 C C . LYS A 1 81 ? -1.795 -7.651 23.477 1.00 81.12 81 LYS A C 1
ATOM 639 O O . LYS A 1 81 ? -2.123 -8.397 24.400 1.00 81.12 81 LYS A O 1
ATOM 644 N N . GLN A 1 82 ? -0.786 -6.785 23.578 1.00 80.69 82 GLN A N 1
ATOM 645 C CA . GLN A 1 82 ? 0.015 -6.614 24.796 1.00 80.69 82 GLN A CA 1
ATOM 646 C C . GLN A 1 82 ? -0.796 -6.010 25.944 1.00 80.69 82 GLN A C 1
ATOM 648 O O . GLN A 1 82 ? -0.626 -6.421 27.090 1.00 80.69 82 GLN A O 1
ATOM 653 N N . GLU A 1 83 ? -1.725 -5.106 25.637 1.00 79.19 83 GLU A N 1
ATOM 654 C CA . GLU A 1 83 ? -2.605 -4.481 26.630 1.00 79.19 83 GLU A CA 1
ATOM 655 C C . GLU A 1 83 ? -3.705 -5.422 27.168 1.00 79.19 83 GLU A C 1
ATOM 657 O O . GLU A 1 83 ? -4.480 -5.025 28.035 1.00 79.19 83 GLU A O 1
ATOM 662 N N . GLN A 1 84 ? -3.781 -6.675 26.688 1.00 65.62 84 GLN A N 1
ATOM 663 C CA . GLN A 1 84 ? -4.797 -7.682 27.053 1.00 65.62 84 GLN A CA 1
ATOM 664 C C . GLN A 1 84 ? -6.254 -7.203 26.895 1.00 65.62 84 GLN A C 1
ATOM 666 O O . GLN A 1 84 ? -7.176 -7.801 27.450 1.00 65.62 84 GLN A O 1
ATOM 671 N N . GLN A 1 85 ? -6.496 -6.170 26.087 1.00 64.00 85 GLN A N 1
ATOM 672 C CA . GLN A 1 85 ? -7.830 -5.621 25.834 1.00 64.00 85 GLN A CA 1
ATOM 673 C C . GLN A 1 85 ? -8.562 -6.390 24.730 1.00 64.00 85 GLN A C 1
ATOM 675 O O . GLN A 1 85 ? -9.071 -5.811 23.767 1.00 64.00 85 GLN A O 1
ATOM 680 N N . MET A 1 86 ? -8.634 -7.717 24.861 1.00 61.84 86 MET A N 1
ATOM 681 C CA . MET A 1 86 ? -9.465 -8.515 23.967 1.00 61.84 86 MET A CA 1
ATOM 682 C C . MET A 1 86 ? -10.939 -8.268 24.291 1.00 61.84 86 MET A C 1
ATOM 684 O O . MET A 1 86 ? -11.519 -8.915 25.157 1.00 61.84 86 MET A O 1
ATOM 688 N N . SER A 1 87 ? -11.522 -7.289 23.609 1.00 69.69 87 SER A N 1
ATOM 689 C CA . SER A 1 87 ? -12.917 -6.882 23.755 1.00 69.69 87 SER A CA 1
ATOM 690 C C . SER A 1 87 ? -13.667 -7.045 22.435 1.00 69.69 87 SER A C 1
ATOM 692 O O . SER A 1 87 ? -13.055 -7.070 21.365 1.00 69.69 87 SER A O 1
ATOM 694 N N . ASP A 1 88 ? -14.998 -7.089 22.496 1.00 74.12 88 ASP A N 1
ATOM 695 C CA . ASP A 1 88 ? -15.871 -7.080 21.311 1.00 74.12 88 ASP A CA 1
ATOM 696 C C . ASP A 1 88 ? -15.574 -5.891 20.375 1.00 74.12 88 ASP A C 1
ATOM 698 O O . ASP A 1 88 ? -15.740 -5.984 19.157 1.00 74.12 88 ASP A O 1
ATOM 702 N N . SER A 1 89 ? -15.043 -4.797 20.932 1.00 80.06 89 SER A N 1
ATOM 703 C CA . SER A 1 89 ? -14.582 -3.624 20.185 1.00 80.06 89 SER A CA 1
ATOM 704 C C . SER A 1 89 ? -13.429 -3.945 19.222 1.00 80.06 89 SER A C 1
ATOM 706 O O . SER A 1 89 ? -13.402 -3.432 18.102 1.00 80.06 89 SER A O 1
ATOM 708 N N . LEU A 1 90 ? -12.499 -4.840 19.594 1.00 81.19 90 LEU A N 1
ATOM 709 C CA . LEU A 1 90 ? -11.376 -5.209 18.721 1.00 81.19 90 LEU A CA 1
ATOM 710 C C . LEU A 1 90 ? -11.848 -6.018 17.510 1.00 81.19 90 LEU A C 1
ATOM 712 O O . LEU A 1 90 ? -11.381 -5.778 16.400 1.00 81.19 90 LEU A O 1
ATOM 716 N N . TYR A 1 91 ? -12.801 -6.935 17.697 1.00 84.00 91 TYR A N 1
ATOM 717 C CA . TYR A 1 91 ? -13.379 -7.696 16.586 1.00 84.00 91 TYR A CA 1
ATOM 718 C C . TYR A 1 91 ? -14.115 -6.786 15.603 1.00 84.00 91 TYR A C 1
ATOM 720 O O . TYR A 1 91 ? -13.913 -6.899 14.394 1.00 84.00 91 TYR A O 1
ATOM 728 N N . ALA A 1 92 ? -14.917 -5.847 16.111 1.00 88.88 92 ALA A N 1
ATOM 729 C CA . ALA A 1 92 ? -15.579 -4.849 15.275 1.00 88.88 92 ALA A CA 1
ATOM 730 C C . ALA A 1 92 ? -14.558 -4.001 14.494 1.00 88.88 92 ALA A C 1
ATOM 732 O O . ALA A 1 92 ? -14.728 -3.777 13.296 1.00 88.88 92 ALA A O 1
ATOM 733 N N . THR A 1 93 ? -13.465 -3.601 15.149 1.00 89.06 93 THR A N 1
ATOM 734 C CA . THR A 1 93 ? -12.376 -2.823 14.539 1.00 89.06 93 THR A CA 1
ATOM 735 C C . THR A 1 93 ? -11.643 -3.624 13.457 1.00 89.06 93 THR A C 1
ATOM 737 O O . THR A 1 93 ? -11.409 -3.114 12.365 1.00 89.06 93 THR A O 1
ATOM 740 N N . ALA A 1 94 ? -11.346 -4.902 13.703 1.00 89.06 94 ALA A N 1
ATOM 741 C CA . ALA A 1 94 ? -10.706 -5.780 12.725 1.00 89.06 94 ALA A CA 1
ATOM 742 C C . ALA A 1 94 ? -11.589 -6.007 11.485 1.00 89.06 94 ALA A C 1
ATOM 744 O O . ALA A 1 94 ? -11.106 -5.911 10.358 1.00 89.06 94 ALA A O 1
ATOM 745 N N . ILE A 1 95 ? -12.895 -6.237 11.676 1.00 92.88 95 ILE A N 1
ATOM 746 C CA . ILE A 1 95 ? -13.863 -6.337 10.570 1.00 92.88 95 ILE A CA 1
ATOM 747 C C . ILE A 1 95 ? -13.911 -5.021 9.787 1.00 92.88 95 ILE A C 1
ATOM 749 O O . ILE A 1 95 ? -13.926 -5.031 8.555 1.00 92.88 95 ILE A O 1
ATOM 753 N N . TYR A 1 96 ? -13.890 -3.886 10.489 1.00 95.06 96 TYR A N 1
ATOM 754 C CA . TYR A 1 96 ? -13.874 -2.570 9.865 1.00 95.06 96 TYR A CA 1
ATOM 755 C C . TYR A 1 96 ? -12.616 -2.359 9.008 1.00 95.06 96 TYR A C 1
ATOM 757 O O . TYR A 1 96 ? -12.736 -1.983 7.842 1.00 95.06 96 TYR A O 1
ATOM 765 N N . PHE A 1 97 ? -11.423 -2.686 9.510 1.00 95.62 97 PHE A N 1
ATOM 766 C CA . PHE A 1 97 ? -10.180 -2.637 8.729 1.00 95.62 97 PHE A CA 1
ATOM 767 C C . PHE A 1 97 ? -10.201 -3.584 7.525 1.00 95.62 97 PHE A C 1
ATOM 769 O O . PHE A 1 97 ? -9.847 -3.178 6.416 1.00 95.62 97 PHE A O 1
ATOM 776 N N . GLY A 1 98 ? -10.690 -4.814 7.707 1.00 96.94 98 GLY A N 1
ATOM 777 C CA . GLY A 1 98 ? -10.861 -5.773 6.617 1.00 96.94 98 GLY A CA 1
ATOM 778 C C . GLY A 1 98 ? -11.780 -5.242 5.514 1.00 96.94 98 GLY A C 1
ATOM 779 O O . GLY A 1 98 ? -11.467 -5.375 4.333 1.00 96.94 98 GLY A O 1
ATOM 780 N N . SER A 1 99 ? -12.875 -4.565 5.880 1.00 98.06 99 SER A N 1
ATOM 781 C CA . SER A 1 99 ? -13.799 -3.959 4.910 1.00 98.06 99 SER A CA 1
ATOM 782 C C . SER A 1 99 ? -13.149 -2.843 4.082 1.00 98.06 99 SER A C 1
ATOM 784 O O . SER A 1 99 ? -13.385 -2.748 2.877 1.00 98.06 99 SER A O 1
ATOM 786 N N . GLN A 1 100 ? -12.272 -2.046 4.698 1.00 98.19 100 GLN A N 1
ATOM 787 C CA . GLN A 1 100 ? -11.538 -0.969 4.031 1.00 98.19 100 GLN A CA 1
ATOM 788 C C . GLN A 1 100 ? -10.526 -1.513 3.014 1.00 98.19 100 GLN A C 1
ATOM 790 O O . GLN A 1 100 ? -10.461 -1.031 1.880 1.00 98.19 100 GLN A O 1
ATOM 795 N N . ILE A 1 101 ? -9.780 -2.562 3.378 1.00 97.81 101 ILE A N 1
ATOM 796 C CA . ILE A 1 101 ? -8.855 -3.227 2.449 1.00 97.81 101 ILE A CA 1
ATOM 797 C C . ILE A 1 101 ? -9.607 -3.946 1.330 1.00 97.81 101 ILE A C 1
ATOM 799 O O . ILE A 1 101 ? -9.211 -3.840 0.171 1.00 97.81 101 ILE A O 1
ATOM 803 N N . ALA A 1 102 ? -10.731 -4.599 1.629 1.00 98.12 102 ALA A N 1
ATOM 804 C CA . ALA A 1 102 ? -11.578 -5.196 0.600 1.00 98.12 102 ALA A CA 1
ATOM 805 C C . ALA A 1 102 ? -12.085 -4.144 -0.407 1.00 98.12 102 ALA A C 1
ATOM 807 O O . ALA A 1 102 ? -12.072 -4.401 -1.610 1.00 98.12 102 ALA A O 1
ATOM 808 N N . SER A 1 103 ? -12.458 -2.944 0.059 1.00 98.50 103 SER A N 1
ATOM 809 C CA . SER A 1 103 ? -12.830 -1.822 -0.818 1.00 98.50 103 SER A CA 1
ATOM 810 C C . SER A 1 103 ? -11.672 -1.390 -1.723 1.00 98.50 103 SER A C 1
ATOM 812 O O . SER A 1 103 ? -11.856 -1.246 -2.932 1.00 98.50 103 SER A O 1
ATOM 814 N N . ALA A 1 104 ? -10.462 -1.241 -1.170 1.00 98.06 104 ALA A N 1
ATOM 815 C CA . ALA A 1 104 ? -9.270 -0.908 -1.953 1.00 98.06 104 ALA A CA 1
ATOM 816 C C . ALA A 1 104 ? -8.960 -1.976 -3.016 1.00 98.06 104 ALA A C 1
ATOM 818 O O . ALA A 1 104 ? -8.678 -1.639 -4.165 1.00 98.06 104 ALA A O 1
ATOM 819 N N . LEU A 1 105 ? -9.059 -3.259 -2.661 1.00 98.06 105 LEU A N 1
ATOM 820 C CA . LEU A 1 105 ? -8.823 -4.369 -3.584 1.00 98.06 105 LEU A CA 1
ATOM 821 C C . LEU A 1 105 ? -9.872 -4.448 -4.693 1.00 98.06 105 LEU A C 1
ATOM 823 O O . LEU A 1 105 ? -9.512 -4.688 -5.842 1.00 98.06 105 LEU A O 1
ATOM 827 N N . ALA A 1 106 ? -11.145 -4.195 -4.381 1.00 98.38 106 ALA A N 1
ATOM 828 C CA . ALA A 1 106 ? -12.199 -4.116 -5.390 1.00 98.38 106 ALA A CA 1
ATOM 829 C C . ALA A 1 106 ? -11.938 -2.974 -6.389 1.00 98.38 106 ALA A C 1
ATOM 831 O O . ALA A 1 106 ? -12.106 -3.148 -7.598 1.00 98.38 106 ALA A O 1
ATOM 832 N N . TYR A 1 107 ? -11.469 -1.821 -5.901 1.00 98.31 107 TYR A N 1
ATOM 833 C CA . TYR A 1 107 ? -11.057 -0.709 -6.756 1.00 98.31 107 TYR A CA 1
ATOM 834 C C . TYR A 1 107 ? -9.864 -1.080 -7.650 1.00 98.31 107 TYR A C 1
ATOM 836 O O . TYR A 1 107 ? -9.933 -0.878 -8.863 1.00 98.31 107 TYR A O 1
ATOM 844 N N . LEU A 1 108 ? -8.80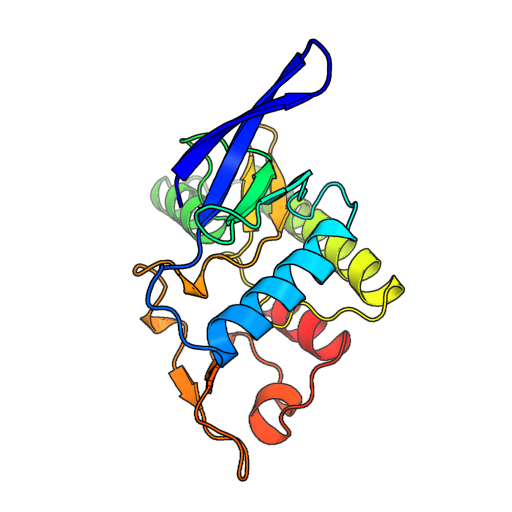7 -1.684 -7.099 1.00 97.31 108 LEU A N 1
ATOM 845 C CA . LEU A 1 108 ? -7.652 -2.135 -7.885 1.00 97.31 108 LEU A CA 1
ATOM 846 C C . LEU A 1 108 ? -8.037 -3.191 -8.935 1.00 97.31 108 LEU A C 1
ATOM 848 O O . LEU A 1 108 ? -7.615 -3.086 -10.089 1.00 97.31 108 LEU A O 1
ATOM 852 N N . GLU A 1 109 ? -8.895 -4.155 -8.579 1.00 97.56 109 GLU A N 1
ATOM 853 C CA . GLU A 1 109 ? -9.408 -5.171 -9.508 1.00 97.56 109 GLU A CA 1
ATOM 854 C C . GLU A 1 109 ? -10.162 -4.523 -10.679 1.00 97.56 109 GLU A C 1
ATOM 856 O O . GLU A 1 109 ? -9.961 -4.930 -11.826 1.00 97.56 109 GLU A O 1
ATOM 861 N N . SER A 1 110 ? -10.953 -3.471 -10.421 1.00 97.81 110 SER A N 1
ATOM 862 C CA . SER A 1 110 ? -11.680 -2.726 -11.463 1.00 97.81 110 SER A CA 1
ATOM 863 C C . SER A 1 110 ? -10.767 -2.031 -12.480 1.00 97.81 110 SER A C 1
ATOM 865 O O . SER A 1 110 ? -11.178 -1.786 -13.613 1.00 97.81 110 SER A O 1
ATOM 867 N N . LEU A 1 111 ? -9.518 -1.758 -12.094 1.00 96.75 111 LEU A N 1
ATOM 868 C CA . LEU A 1 111 ? -8.485 -1.162 -12.940 1.00 96.75 111 LEU A CA 1
ATOM 869 C C . LEU A 1 111 ? -7.515 -2.202 -13.523 1.00 96.75 111 LEU A C 1
ATOM 871 O O . LEU A 1 111 ? -6.555 -1.830 -14.195 1.00 96.75 111 LEU A O 1
ATOM 875 N N . HIS A 1 112 ? -7.742 -3.496 -13.271 1.00 95.25 112 HIS A N 1
ATOM 876 C CA . HIS A 1 112 ? -6.819 -4.586 -13.611 1.00 95.25 112 HIS A CA 1
ATOM 877 C C . HIS A 1 112 ? -5.413 -4.413 -13.015 1.00 95.25 112 HIS A C 1
ATOM 879 O O . HIS A 1 112 ? -4.410 -4.819 -13.608 1.00 95.25 112 HIS A O 1
ATOM 885 N N . ILE A 1 113 ? -5.344 -3.825 -11.821 1.00 94.69 113 ILE A N 1
ATOM 886 C CA . ILE A 1 113 ? -4.114 -3.642 -11.058 1.00 94.69 113 ILE A CA 1
ATOM 887 C C . ILE A 1 113 ? -4.073 -4.698 -9.954 1.00 94.69 113 ILE A C 1
ATOM 889 O O . ILE A 1 113 ? -5.070 -4.956 -9.285 1.00 94.69 113 ILE A O 1
ATOM 893 N N . TYR A 1 114 ? -2.903 -5.307 -9.768 1.00 93.44 114 TYR A N 1
ATOM 894 C CA . TYR A 1 114 ? -2.645 -6.265 -8.692 1.00 93.44 114 TYR A CA 1
ATOM 895 C C . TYR A 1 114 ? -1.620 -5.651 -7.745 1.00 93.44 114 TYR A C 1
ATOM 897 O O . TYR A 1 114 ? -0.581 -5.180 -8.220 1.00 93.44 114 TYR A O 1
ATOM 905 N N . HIS A 1 115 ? -1.886 -5.669 -6.441 1.00 93.50 115 HIS A N 1
ATOM 906 C CA . HIS A 1 115 ? -0.993 -5.091 -5.436 1.00 93.50 115 HIS A CA 1
ATOM 907 C C . HIS A 1 115 ? 0.229 -5.972 -5.176 1.00 93.50 115 HIS A C 1
ATOM 909 O O . HIS A 1 115 ? 1.323 -5.447 -5.005 1.00 93.50 115 HIS A O 1
ATOM 915 N N . ARG A 1 116 ? 0.080 -7.308 -5.180 1.00 93.06 116 ARG A N 1
ATOM 916 C CA . ARG A 1 116 ? 1.176 -8.298 -5.055 1.00 93.06 116 ARG A CA 1
ATOM 917 C C . ARG A 1 116 ? 1.860 -8.410 -3.686 1.00 93.06 116 ARG A C 1
ATOM 919 O O . ARG A 1 116 ? 2.698 -9.294 -3.520 1.00 93.06 116 ARG A O 1
ATOM 926 N N . ASP A 1 117 ? 1.509 -7.561 -2.725 1.00 93.12 117 ASP A N 1
ATOM 927 C CA . ASP A 1 117 ? 2.069 -7.563 -1.364 1.00 93.12 117 ASP A CA 1
ATOM 928 C C . ASP A 1 117 ? 1.030 -7.077 -0.339 1.00 93.12 117 ASP A C 1
ATOM 930 O O . ASP A 1 117 ? 1.246 -6.131 0.417 1.00 93.12 117 ASP A O 1
ATOM 934 N N . ILE A 1 118 ? -0.153 -7.695 -0.352 1.00 96.25 118 ILE A N 1
ATOM 935 C CA . ILE A 1 118 ? -1.180 -7.424 0.658 1.00 96.25 118 ILE A CA 1
ATOM 936 C C . ILE A 1 118 ? -0.775 -8.098 1.967 1.00 96.25 118 ILE A C 1
ATOM 938 O O . ILE A 1 118 ? -0.689 -9.323 2.051 1.00 96.25 118 ILE A O 1
ATOM 942 N N . ALA A 1 119 ? -0.526 -7.276 2.983 1.00 95.38 119 ALA A N 1
ATOM 943 C CA . ALA A 1 119 ? -0.182 -7.689 4.336 1.00 95.38 119 ALA A CA 1
ATOM 944 C C . ALA A 1 119 ? -0.432 -6.534 5.319 1.00 95.38 119 ALA A C 1
ATOM 946 O O . ALA A 1 119 ? -0.404 -5.364 4.932 1.00 95.38 119 ALA A O 1
ATOM 947 N N . ALA A 1 120 ? -0.618 -6.847 6.605 1.00 94.12 120 ALA A N 1
ATOM 948 C CA . ALA A 1 120 ? -0.871 -5.839 7.639 1.00 94.12 120 ALA A CA 1
ATOM 949 C C . ALA A 1 120 ? 0.249 -4.782 7.748 1.00 94.12 120 ALA A C 1
ATOM 951 O O . ALA A 1 120 ? -0.032 -3.610 7.974 1.00 94.12 120 ALA A O 1
ATOM 952 N N . ARG A 1 121 ? 1.509 -5.156 7.483 1.00 93.50 121 ARG A N 1
ATOM 953 C CA . ARG A 1 121 ? 2.667 -4.234 7.441 1.00 93.50 121 ARG A CA 1
ATOM 954 C C . ARG A 1 121 ? 2.605 -3.165 6.337 1.00 93.50 121 ARG A C 1
ATOM 956 O O . ARG A 1 121 ? 3.344 -2.191 6.392 1.00 93.50 121 ARG A O 1
ATOM 963 N N . ASN A 1 122 ? 1.769 -3.384 5.323 1.00 93.44 122 ASN A N 1
ATOM 964 C CA . ASN A 1 122 ? 1.556 -2.488 4.183 1.00 93.44 122 ASN A CA 1
ATOM 965 C C . ASN A 1 122 ? 0.269 -1.658 4.339 1.00 93.44 122 ASN A C 1
ATOM 967 O O . ASN A 1 122 ? -0.198 -1.014 3.402 1.00 93.44 122 ASN A O 1
ATOM 971 N N . CYS A 1 123 ? -0.337 -1.682 5.525 1.00 93.94 123 CYS A N 1
ATOM 972 C CA . CYS A 1 123 ? -1.547 -0.942 5.840 1.00 93.94 123 CYS A CA 1
ATOM 973 C C . CYS A 1 123 ? -1.241 0.021 6.977 1.00 93.94 123 CYS A C 1
ATOM 975 O O . CYS A 1 123 ? -0.919 -0.423 8.071 1.00 93.94 123 CYS A O 1
ATOM 977 N N . LEU A 1 124 ? -1.352 1.324 6.742 1.00 92.19 124 LEU A N 1
ATOM 978 C CA . LEU A 1 124 ? -1.150 2.332 7.783 1.00 92.19 124 LEU A CA 1
ATOM 979 C C . LEU A 1 124 ? -2.484 2.674 8.435 1.00 92.19 124 LEU 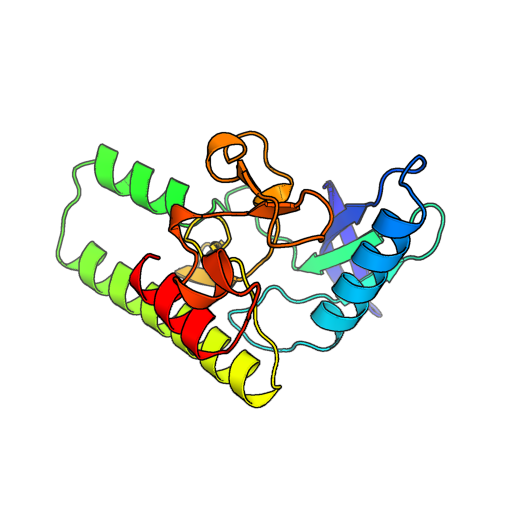A C 1
ATOM 981 O O . LEU A 1 124 ? -3.489 2.820 7.738 1.00 92.19 124 LEU A O 1
ATOM 985 N N . VAL A 1 125 ? -2.484 2.772 9.765 1.00 91.56 125 VAL A N 1
ATOM 986 C CA . VAL A 1 125 ? -3.669 3.115 10.559 1.00 91.56 125 VAL A CA 1
ATOM 987 C C . VAL A 1 125 ? -3.601 4.593 10.927 1.00 91.56 125 VAL A C 1
ATOM 989 O O . VAL A 1 125 ? -2.670 5.024 11.609 1.00 91.56 125 VAL A O 1
ATOM 992 N N . THR A 1 126 ? -4.576 5.374 10.472 1.00 89.38 126 THR A N 1
ATOM 993 C CA . THR A 1 126 ? -4.705 6.792 10.830 1.00 89.38 126 THR A CA 1
ATOM 994 C C . THR A 1 126 ? -5.416 6.968 12.179 1.00 89.38 126 THR A C 1
ATOM 996 O O . THR A 1 126 ? -6.017 6.035 12.719 1.00 89.38 126 THR A O 1
ATOM 999 N N . LEU A 1 127 ? -5.383 8.187 12.731 1.00 86.38 127 LEU A N 1
ATOM 1000 C CA . LEU A 1 127 ? -6.025 8.513 14.015 1.00 86.38 127 LEU A CA 1
ATOM 1001 C C . LEU A 1 127 ? -7.548 8.294 14.013 1.00 86.38 127 LEU A C 1
ATOM 1003 O O . LEU A 1 127 ? -8.123 7.964 15.047 1.00 86.38 127 LEU A O 1
ATOM 1007 N N . ASP A 1 128 ? -8.200 8.455 12.862 1.00 88.81 128 ASP A N 1
ATOM 1008 C CA . ASP A 1 128 ? -9.633 8.221 12.648 1.00 88.81 128 ASP A CA 1
ATOM 1009 C C . ASP A 1 128 ? -9.971 6.759 12.297 1.00 88.81 128 ASP A C 1
ATOM 1011 O O . ASP A 1 128 ? -11.091 6.472 11.878 1.00 88.81 128 ASP A O 1
ATOM 1015 N N . LEU A 1 129 ? -9.029 5.824 12.491 1.00 90.50 129 LEU A N 1
ATOM 1016 C CA . LEU A 1 129 ? -9.174 4.395 12.172 1.00 90.50 129 LEU A CA 1
ATOM 1017 C C . LEU A 1 129 ? -9.411 4.124 10.674 1.00 90.50 129 LEU A C 1
ATOM 1019 O O . LEU A 1 129 ? -9.984 3.096 10.292 1.00 90.50 129 LEU A O 1
ATOM 1023 N N . THR A 1 130 ? -8.938 5.024 9.814 1.00 92.75 130 THR A N 1
ATOM 1024 C CA . THR A 1 130 ? -8.906 4.813 8.369 1.00 92.75 130 THR A CA 1
ATOM 1025 C C . THR A 1 130 ? -7.636 4.044 7.996 1.00 92.75 130 THR A C 1
ATOM 1027 O O . THR A 1 130 ? -6.537 4.344 8.460 1.00 92.75 130 THR A O 1
ATOM 1030 N N . ILE A 1 131 ? -7.775 3.026 7.146 1.00 94.75 131 ILE A N 1
ATOM 1031 C CA . ILE A 1 131 ? -6.636 2.278 6.615 1.00 94.75 131 ILE A CA 1
ATOM 1032 C C . ILE A 1 131 ? -6.157 2.912 5.316 1.00 94.75 131 ILE A C 1
ATOM 1034 O O . ILE A 1 131 ? -6.956 3.149 4.409 1.00 94.75 131 ILE A O 1
ATOM 1038 N N . LYS A 1 132 ? -4.843 3.112 5.211 1.00 94.19 132 LYS A N 1
ATOM 1039 C CA . LYS A 1 132 ? -4.145 3.528 3.993 1.00 94.19 132 LYS A CA 1
ATOM 1040 C C . LYS A 1 132 ? -3.242 2.400 3.507 1.00 94.19 132 LYS A C 1
ATOM 1042 O O . LYS A 1 132 ? -2.185 2.153 4.086 1.00 94.19 132 LYS A O 1
ATOM 1047 N N . LEU A 1 133 ? -3.667 1.714 2.448 1.00 94.75 133 LEU A N 1
ATOM 1048 C CA . LEU A 1 133 ? -2.853 0.710 1.769 1.00 94.75 133 LEU A CA 1
ATOM 1049 C C . LEU A 1 133 ? -1.683 1.388 1.042 1.00 94.75 133 LEU A C 1
ATOM 1051 O O . LEU A 1 133 ? -1.889 2.339 0.281 1.00 94.75 133 LEU A O 1
ATOM 1055 N N . HIS A 1 134 ? -0.468 0.906 1.281 1.00 89.19 134 HIS A N 1
ATOM 1056 C CA . HIS A 1 134 ? 0.768 1.406 0.684 1.00 89.19 134 HIS A CA 1
ATOM 1057 C C . HIS A 1 134 ? 1.764 0.255 0.455 1.00 89.19 134 HIS A C 1
ATOM 1059 O O . HIS A 1 134 ? 1.617 -0.822 1.015 1.00 89.19 134 HIS A O 1
ATOM 1065 N N . ASP A 1 135 ? 2.834 0.499 -0.304 1.00 81.44 135 ASP A N 1
ATOM 1066 C CA . ASP A 1 135 ? 3.919 -0.472 -0.512 1.00 81.44 135 ASP A CA 1
ATOM 1067 C C . ASP A 1 135 ? 5.257 0.122 -0.040 1.00 81.44 135 ASP A C 1
ATOM 1069 O O . ASP A 1 135 ? 6.048 0.681 -0.804 1.00 81.44 135 ASP A O 1
ATOM 1073 N N . LEU A 1 136 ? 5.458 0.135 1.283 1.00 70.19 136 LEU A N 1
ATOM 1074 C CA . LEU A 1 136 ? 6.691 0.654 1.904 1.00 70.19 136 LEU A CA 1
ATOM 1075 C C . LEU A 1 136 ? 7.373 -0.373 2.803 1.00 70.19 136 LEU A C 1
ATOM 1077 O O . LEU A 1 136 ? 8.513 -0.133 3.210 1.00 70.19 136 LEU A O 1
ATOM 1081 N N . ALA A 1 137 ? 6.733 -1.509 3.101 1.00 69.31 137 ALA A N 1
ATOM 1082 C CA . ALA A 1 137 ? 7.324 -2.493 3.993 1.00 69.31 137 ALA A CA 1
ATOM 1083 C C . ALA A 1 137 ? 8.604 -3.119 3.427 1.00 69.31 137 ALA A C 1
ATOM 1085 O O . ALA A 1 137 ? 9.519 -3.404 4.196 1.00 69.31 137 ALA A O 1
ATOM 1086 N N . MET A 1 138 ? 8.739 -3.222 2.099 1.00 71.44 138 MET A N 1
ATOM 1087 C CA . MET A 1 138 ? 9.979 -3.681 1.452 1.00 71.44 138 MET A CA 1
ATOM 1088 C C . MET A 1 138 ? 11.213 -2.828 1.799 1.00 71.44 138 MET A C 1
ATOM 1090 O O . MET A 1 138 ? 12.343 -3.302 1.683 1.00 71.44 138 MET A O 1
ATOM 1094 N N . CYS A 1 139 ? 11.012 -1.571 2.203 1.00 70.19 139 CYS A N 1
ATOM 1095 C CA . CYS A 1 139 ? 12.074 -0.631 2.564 1.00 70.19 139 CYS A CA 1
ATOM 1096 C C . CYS A 1 139 ? 12.310 -0.536 4.081 1.00 70.19 139 CYS A C 1
ATOM 1098 O O . CYS A 1 139 ? 13.159 0.249 4.504 1.00 70.19 139 CYS A O 1
ATOM 1100 N N . ASN A 1 140 ? 11.552 -1.273 4.896 1.00 78.12 140 ASN A N 1
ATOM 1101 C CA . ASN A 1 140 ? 11.625 -1.211 6.351 1.00 78.12 140 ASN A CA 1
ATOM 1102 C C . ASN A 1 140 ? 12.418 -2.408 6.896 1.00 78.12 140 ASN A C 1
ATOM 1104 O O . ASN A 1 140 ? 12.031 -3.559 6.701 1.00 78.12 140 ASN A O 1
ATOM 1108 N N . GLU A 1 141 ? 13.512 -2.133 7.611 1.00 82.44 141 GLU A N 1
ATOM 1109 C CA . GLU A 1 141 ? 14.406 -3.163 8.155 1.00 82.44 141 GLU A CA 1
ATOM 1110 C C . GLU A 1 141 ? 13.691 -4.132 9.108 1.00 82.44 141 GLU A C 1
ATOM 1112 O O . GLU A 1 141 ? 14.044 -5.312 9.145 1.00 82.44 141 GLU A O 1
ATOM 1117 N N . VAL A 1 142 ? 12.640 -3.670 9.799 1.00 84.75 142 VAL A N 1
ATOM 1118 C CA . VAL A 1 142 ? 11.806 -4.487 10.700 1.00 84.75 142 VAL A CA 1
ATOM 1119 C C . VAL A 1 142 ? 11.169 -5.677 9.974 1.00 84.75 142 VAL A C 1
ATOM 1121 O O . VAL A 1 142 ? 10.989 -6.732 10.576 1.00 84.75 142 VAL A O 1
ATOM 1124 N N . TYR A 1 143 ? 10.864 -5.534 8.681 1.00 88.06 143 TYR A N 1
ATOM 1125 C CA . TYR A 1 143 ? 10.184 -6.555 7.879 1.00 88.06 143 TYR A CA 1
ATOM 1126 C C . TYR A 1 143 ? 11.126 -7.328 6.958 1.00 88.06 143 TYR A C 1
ATOM 1128 O O . TYR A 1 143 ? 10.661 -8.060 6.092 1.00 88.06 143 TYR A O 1
ATOM 1136 N N . THR A 1 144 ? 12.448 -7.218 7.130 1.00 86.25 144 THR A N 1
ATOM 1137 C CA . THR A 1 144 ? 13.416 -7.909 6.256 1.00 86.25 144 THR A CA 1
ATOM 1138 C C . THR A 1 144 ? 13.170 -9.422 6.206 1.00 86.25 144 THR A C 1
ATOM 1140 O O . THR A 1 144 ? 13.185 -10.004 5.124 1.00 86.25 144 THR A O 1
ATOM 1143 N N . ASP A 1 145 ? 12.842 -10.037 7.346 1.00 88.62 145 ASP A N 1
ATOM 1144 C CA . ASP A 1 145 ? 12.576 -11.480 7.476 1.00 88.62 145 ASP A CA 1
ATOM 1145 C C . ASP A 1 145 ? 11.198 -11.916 6.929 1.00 88.62 145 ASP A C 1
ATOM 1147 O O . ASP A 1 145 ? 10.867 -13.110 6.900 1.00 88.62 145 ASP A O 1
ATOM 1151 N N . ASP A 1 146 ? 10.368 -10.966 6.487 1.00 88.12 146 ASP A N 1
ATOM 1152 C CA . ASP A 1 146 ? 9.154 -11.258 5.723 1.00 88.12 146 ASP A CA 1
ATOM 1153 C C . ASP A 1 146 ? 9.464 -11.560 4.254 1.00 88.12 146 ASP A C 1
ATOM 1155 O O . ASP A 1 146 ? 8.658 -12.224 3.602 1.00 88.12 146 ASP A O 1
ATOM 1159 N N . TYR A 1 147 ? 10.630 -11.144 3.746 1.00 89.81 147 TYR A N 1
ATOM 1160 C CA . TYR A 1 147 ? 11.004 -11.276 2.342 1.00 89.81 147 TYR A CA 1
ATOM 1161 C C . TYR A 1 147 ? 12.180 -12.228 2.155 1.00 89.81 147 TYR A C 1
ATOM 1163 O O . TYR A 1 147 ? 13.276 -12.010 2.665 1.00 89.81 147 TYR A O 1
ATOM 1171 N N . ILE A 1 148 ? 11.990 -13.245 1.319 1.00 88.44 148 ILE A N 1
ATOM 1172 C CA . ILE A 1 148 ? 13.060 -14.181 0.960 1.00 88.44 148 ILE A CA 1
ATOM 1173 C C . ILE A 1 148 ? 13.380 -14.099 -0.527 1.00 88.44 148 ILE A C 1
ATOM 1175 O O . ILE A 1 148 ? 12.521 -13.741 -1.334 1.00 88.44 148 ILE A O 1
ATOM 1179 N N . LEU A 1 149 ? 14.632 -14.387 -0.886 1.00 87.19 149 LEU A N 1
ATOM 1180 C CA . LEU A 1 149 ? 15.056 -14.459 -2.281 1.00 87.19 149 LEU A CA 1
ATOM 1181 C C . LEU A 1 149 ? 14.468 -15.713 -2.924 1.00 87.19 149 LEU A C 1
ATOM 1183 O O . LEU A 1 149 ? 14.627 -16.820 -2.412 1.00 87.19 149 LEU A O 1
ATOM 1187 N N . VAL A 1 150 ? 13.773 -15.517 -4.040 1.00 82.94 150 VAL A N 1
ATOM 1188 C CA . VAL A 1 150 ? 13.128 -16.582 -4.804 1.00 82.94 150 VAL A CA 1
ATOM 1189 C C . VAL A 1 150 ? 13.526 -16.470 -6.262 1.00 82.94 150 VAL A C 1
ATOM 1191 O O . VAL A 1 150 ? 13.418 -15.400 -6.869 1.00 82.94 150 VAL A O 1
ATOM 1194 N N . THR A 1 151 ? 13.907 -17.608 -6.826 1.00 82.75 151 THR A N 1
ATOM 1195 C CA . THR A 1 151 ? 14.101 -17.804 -8.262 1.00 82.75 151 THR A CA 1
ATOM 1196 C C . THR A 1 151 ? 12.925 -18.615 -8.784 1.00 82.75 151 THR A C 1
ATOM 1198 O O . THR A 1 151 ? 12.706 -19.740 -8.336 1.00 82.75 151 THR A O 1
ATOM 1201 N N . VAL A 1 152 ? 12.151 -18.051 -9.713 1.00 74.88 152 VAL A N 1
ATOM 1202 C CA . VAL A 1 152 ? 11.043 -18.763 -10.365 1.00 74.88 152 VAL A CA 1
ATOM 1203 C C . VAL A 1 152 ? 11.427 -19.016 -11.820 1.00 74.88 152 VAL A C 1
ATOM 1205 O O . VAL A 1 152 ? 11.526 -18.090 -12.619 1.00 74.88 152 VAL A O 1
ATOM 1208 N N . GLY A 1 153 ? 11.686 -20.275 -12.173 1.00 73.06 153 GLY A N 1
ATOM 1209 C CA . GLY A 1 153 ? 12.169 -20.630 -13.511 1.00 73.06 153 GLY A CA 1
ATOM 1210 C C . GLY A 1 153 ? 13.551 -20.036 -13.812 1.00 73.06 153 GLY A C 1
ATOM 1211 O O . GLY A 1 153 ? 14.479 -20.218 -13.030 1.00 73.06 153 GLY A O 1
ATOM 1212 N N . ASN A 1 154 ? 13.675 -19.335 -14.945 1.00 70.94 154 ASN A N 1
ATOM 1213 C CA . ASN A 1 154 ? 14.911 -18.664 -15.379 1.00 70.94 154 ASN A CA 1
ATOM 1214 C C . ASN A 1 154 ? 14.940 -17.163 -15.018 1.00 70.94 154 ASN A C 1
ATOM 1216 O O . ASN A 1 154 ? 15.788 -16.433 -15.534 1.00 70.94 154 ASN A O 1
ATOM 1220 N N . ASP A 1 155 ? 13.999 -16.686 -14.197 1.00 69.44 155 ASP A N 1
ATOM 1221 C CA . ASP A 1 155 ? 13.946 -15.282 -13.788 1.00 69.44 155 ASP A CA 1
ATOM 1222 C C . ASP A 1 155 ? 15.069 -14.925 -12.801 1.00 69.44 155 ASP A C 1
ATOM 1224 O O . ASP A 1 155 ? 15.650 -15.775 -12.127 1.00 69.44 155 ASP A O 1
ATOM 1228 N N . ILE A 1 156 ? 15.359 -13.626 -12.706 1.00 74.00 156 ILE A N 1
ATOM 1229 C CA . ILE A 1 156 ? 16.295 -13.060 -11.729 1.00 74.00 156 ILE A CA 1
ATOM 1230 C C . ILE A 1 156 ? 15.754 -13.296 -10.309 1.00 74.00 156 ILE A C 1
ATOM 1232 O O . ILE A 1 156 ? 14.545 -13.212 -10.078 1.00 74.00 156 ILE A O 1
ATOM 1236 N N . GLU A 1 157 ? 16.650 -13.546 -9.349 1.00 79.00 157 GLU A N 1
ATOM 1237 C CA . GLU A 1 157 ? 16.305 -13.618 -7.925 1.00 79.00 157 GLU A CA 1
ATOM 1238 C C . GLU A 1 157 ? 15.521 -12.373 -7.485 1.00 79.00 157 GLU A C 1
ATOM 1240 O O . GLU A 1 157 ? 15.995 -11.238 -7.582 1.00 79.00 157 GLU A O 1
ATOM 1245 N N . THR A 1 158 ? 14.305 -12.589 -6.982 1.00 78.81 158 THR A N 1
ATOM 1246 C CA . THR A 1 158 ? 13.425 -11.522 -6.489 1.00 78.81 158 THR A CA 1
ATOM 1247 C C . THR A 1 158 ? 13.072 -11.759 -5.031 1.00 78.81 158 THR A C 1
ATOM 1249 O O . THR A 1 158 ? 12.803 -12.886 -4.619 1.00 78.81 158 THR A O 1
ATOM 1252 N N . ARG A 1 159 ? 13.064 -10.689 -4.230 1.00 85.12 159 ARG A N 1
ATOM 1253 C CA . ARG A 1 159 ? 12.578 -10.737 -2.847 1.00 85.12 159 ARG A CA 1
ATOM 1254 C C . ARG A 1 159 ? 11.058 -10.857 -2.847 1.00 85.12 159 ARG A C 1
ATOM 1256 O O . ARG A 1 159 ? 10.398 -10.026 -3.467 1.00 85.12 159 ARG A O 1
ATOM 1263 N N . ARG A 1 160 ? 10.511 -11.870 -2.169 1.00 87.12 160 ARG A N 1
ATOM 1264 C CA . ARG A 1 160 ? 9.063 -12.121 -2.122 1.00 87.12 160 ARG A CA 1
ATOM 1265 C C . ARG A 1 160 ? 8.551 -12.411 -0.713 1.00 87.12 160 ARG A C 1
ATOM 1267 O O . ARG A 1 160 ? 9.210 -13.153 0.021 1.00 87.12 160 ARG A O 1
ATOM 1274 N N . PRO A 1 161 ? 7.349 -11.915 -0.373 1.00 92.56 161 PRO A N 1
ATOM 1275 C CA . PRO A 1 161 ? 6.685 -12.195 0.889 1.00 92.56 161 PRO A CA 1
ATOM 1276 C C . PRO A 1 161 ? 5.979 -13.557 0.840 1.00 92.56 161 PRO A C 1
ATOM 1278 O O . PRO A 1 161 ? 4.750 -13.622 0.817 1.00 92.56 161 PRO A O 1
ATOM 1281 N N . ILE A 1 162 ? 6.740 -14.663 0.784 1.00 92.06 162 ILE A N 1
ATOM 1282 C CA . ILE A 1 162 ? 6.187 -16.003 0.477 1.00 92.06 162 ILE A CA 1
ATOM 1283 C C . ILE A 1 162 ? 4.989 -16.366 1.358 1.00 92.06 162 ILE A C 1
ATOM 1285 O O . ILE A 1 162 ? 4.031 -16.939 0.850 1.00 92.06 162 ILE A O 1
ATOM 1289 N N . ARG A 1 163 ? 5.006 -16.003 2.649 1.00 94.06 163 ARG A N 1
ATOM 1290 C CA . ARG A 1 163 ? 3.911 -16.316 3.586 1.00 94.06 163 ARG A CA 1
ATOM 1291 C C . ARG A 1 163 ? 2.552 -15.748 3.152 1.00 94.06 163 ARG A C 1
ATOM 1293 O O . ARG A 1 163 ? 1.535 -16.329 3.502 1.00 94.06 163 ARG A O 1
ATOM 1300 N N . TRP A 1 164 ? 2.541 -14.660 2.381 1.00 95.75 164 TRP A N 1
ATOM 1301 C CA . TRP A 1 164 ? 1.332 -14.008 1.866 1.00 95.75 164 TRP A CA 1
ATOM 1302 C C . TRP A 1 164 ? 1.052 -14.340 0.397 1.00 95.75 164 TRP A C 1
ATOM 1304 O O . TRP A 1 164 ? 0.022 -13.935 -0.133 1.00 95.75 164 TRP A O 1
ATOM 1314 N N . CYS A 1 165 ? 1.941 -15.053 -0.295 1.00 94.38 165 CYS A N 1
ATOM 1315 C CA . CYS A 1 165 ? 1.786 -15.333 -1.718 1.00 94.38 165 CYS A CA 1
ATOM 1316 C C . CYS A 1 165 ? 0.887 -16.551 -1.969 1.00 94.38 165 CYS A C 1
ATOM 1318 O O . CYS A 1 165 ? 1.086 -17.617 -1.388 1.00 94.38 165 CYS A O 1
ATOM 1320 N N . ALA A 1 166 ? -0.042 -16.412 -2.916 1.00 96.12 166 ALA A N 1
ATOM 1321 C CA . ALA A 1 166 ? -0.789 -17.541 -3.459 1.00 96.12 166 ALA A CA 1
ATOM 1322 C C . ALA A 1 166 ? 0.148 -18.560 -4.134 1.00 96.12 166 ALA A C 1
ATOM 1324 O O . ALA A 1 166 ? 1.235 -18.212 -4.612 1.00 96.12 166 ALA A O 1
ATOM 1325 N N . TRP A 1 167 ? -0.283 -19.819 -4.217 1.00 94.12 167 TRP A N 1
ATOM 1326 C CA . TRP A 1 167 ? 0.535 -20.895 -4.784 1.00 94.12 167 TRP A CA 1
ATOM 1327 C C . TRP A 1 167 ? 0.931 -20.611 -6.242 1.00 94.12 167 TRP A C 1
ATOM 1329 O O . TRP A 1 167 ? 2.068 -20.874 -6.627 1.00 94.12 167 TRP A O 1
ATOM 1339 N N . GLU A 1 168 ? 0.044 -20.026 -7.052 1.00 94.00 168 GLU A N 1
ATOM 1340 C CA . GLU A 1 168 ? 0.326 -19.692 -8.448 1.00 94.00 168 GLU A CA 1
ATOM 1341 C C . GLU A 1 168 ? 1.354 -18.559 -8.576 1.00 94.00 168 GLU A C 1
ATOM 1343 O O . GLU A 1 168 ? 2.160 -18.551 -9.510 1.00 94.00 168 GLU A O 1
ATOM 1348 N N . THR A 1 169 ? 1.392 -17.641 -7.607 1.00 92.06 169 THR A N 1
ATOM 1349 C CA . THR A 1 169 ? 2.411 -16.590 -7.530 1.00 92.06 169 THR A CA 1
ATOM 1350 C C . THR A 1 169 ? 3.782 -17.193 -7.243 1.00 92.06 169 THR A C 1
ATOM 1352 O O . THR A 1 169 ? 4.776 -16.770 -7.833 1.00 92.06 169 THR A O 1
ATOM 1355 N N . ILE A 1 170 ? 3.838 -18.194 -6.360 1.00 89.25 170 ILE A N 1
ATOM 1356 C CA . ILE A 1 170 ? 5.080 -18.865 -5.956 1.00 89.25 170 ILE A CA 1
ATOM 1357 C C . ILE A 1 170 ? 5.588 -19.779 -7.074 1.00 89.25 170 ILE A C 1
ATOM 1359 O O . ILE A 1 170 ? 6.747 -19.693 -7.470 1.00 89.25 170 ILE A O 1
ATOM 1363 N N . CYS A 1 171 ? 4.730 -20.659 -7.590 1.00 88.50 171 CYS A N 1
ATOM 1364 C CA . CYS A 1 171 ? 5.140 -21.724 -8.502 1.00 88.50 171 CYS A CA 1
ATOM 1365 C C . CYS A 1 171 ? 5.202 -21.282 -9.968 1.00 88.50 171 CYS A C 1
ATOM 1367 O O . CYS A 1 171 ? 5.975 -21.850 -10.734 1.00 88.50 171 CYS A O 1
ATOM 1369 N N . LEU A 1 172 ? 4.371 -20.315 -10.373 1.00 89.62 172 LEU A N 1
ATOM 1370 C CA . LEU A 1 172 ? 4.167 -19.956 -11.783 1.00 89.62 172 LEU A CA 1
ATOM 1371 C C . LEU A 1 172 ? 4.487 -18.486 -12.090 1.00 89.62 172 LEU A C 1
ATOM 1373 O O . LEU A 1 172 ? 4.272 -18.051 -13.218 1.00 89.62 172 LEU A O 1
ATOM 1377 N N . ASN A 1 173 ? 4.951 -17.711 -11.101 1.00 88.44 173 ASN A N 1
ATOM 1378 C CA . ASN A 1 173 ? 5.152 -16.259 -11.201 1.00 88.44 173 ASN A CA 1
ATOM 1379 C C . ASN A 1 173 ? 3.908 -15.511 -11.736 1.00 88.44 173 ASN A C 1
ATOM 1381 O O . ASN A 1 173 ? 4.015 -14.502 -12.435 1.00 88.44 173 ASN A O 1
ATOM 1385 N N . ARG A 1 174 ? 2.705 -16.025 -11.441 1.00 91.69 174 ARG A N 1
ATOM 1386 C CA . ARG A 1 174 ? 1.448 -15.504 -11.986 1.00 91.69 174 ARG A CA 1
ATOM 1387 C C . ARG A 1 174 ? 0.703 -14.680 -10.942 1.00 91.69 174 ARG A C 1
ATOM 1389 O O . ARG A 1 174 ? 0.158 -15.234 -9.998 1.00 91.69 174 ARG A O 1
ATOM 1396 N N . PHE A 1 175 ? 0.610 -13.375 -11.176 1.00 92.75 175 PHE A N 1
ATOM 1397 C CA . PHE A 1 175 ? -0.171 -12.453 -10.349 1.00 92.75 175 PHE A CA 1
ATOM 1398 C C . PHE A 1 175 ? -1.557 -12.212 -10.947 1.00 92.75 175 PHE A C 1
ATOM 1400 O O . PHE A 1 175 ? -1.693 -12.025 -12.159 1.00 92.75 175 PHE A O 1
ATOM 1407 N N . THR A 1 176 ? -2.582 -12.216 -10.099 1.00 95.94 176 THR A N 1
ATOM 1408 C CA . THR A 1 176 ? -3.979 -11.947 -10.462 1.00 95.94 176 THR A CA 1
ATOM 1409 C C . THR A 1 176 ? -4.709 -11.247 -9.314 1.00 95.94 176 THR A C 1
ATOM 1411 O O . THR A 1 176 ? -4.231 -11.235 -8.181 1.00 95.94 176 THR A O 1
ATOM 1414 N N . SER A 1 177 ? -5.925 -10.751 -9.551 1.00 96.56 177 SER A N 1
ATOM 1415 C CA . SER A 1 177 ? -6.775 -10.296 -8.443 1.00 96.56 177 SER A CA 1
ATOM 1416 C C . SER A 1 177 ? -7.070 -11.421 -7.440 1.00 96.56 177 SER A C 1
ATOM 1418 O O . SER A 1 177 ? -7.201 -11.170 -6.249 1.00 96.56 177 SER A O 1
ATOM 1420 N N . LYS A 1 178 ? -7.108 -12.687 -7.880 1.00 97.56 178 LYS A N 1
ATOM 1421 C CA . LYS A 1 178 ? -7.337 -13.839 -6.993 1.00 97.56 178 LYS A CA 1
ATOM 1422 C C . LYS A 1 178 ? -6.120 -14.190 -6.142 1.00 97.56 178 LYS A C 1
ATOM 1424 O O . LYS A 1 178 ? -6.303 -14.645 -5.016 1.00 97.56 178 LYS A O 1
ATOM 1429 N N . SER A 1 179 ? -4.909 -13.895 -6.618 1.00 97.50 179 SER A N 1
ATOM 1430 C CA . SER A 1 179 ? -3.726 -14.002 -5.766 1.00 97.50 179 SER A CA 1
ATOM 1431 C C . SER A 1 179 ? -3.728 -12.932 -4.672 1.00 97.50 179 SER A C 1
ATOM 1433 O O . SER A 1 179 ? -3.364 -13.245 -3.545 1.00 97.50 179 SER A O 1
ATOM 1435 N N . ASP A 1 180 ? -4.213 -11.715 -4.957 1.00 97.38 180 ASP A N 1
ATOM 1436 C CA . ASP A 1 180 ? -4.396 -10.685 -3.920 1.00 97.38 180 ASP A CA 1
ATOM 1437 C C . ASP A 1 180 ? -5.517 -11.060 -2.933 1.00 97.38 180 ASP A C 1
ATOM 1439 O O . ASP A 1 180 ? -5.396 -10.791 -1.742 1.00 97.38 180 ASP A O 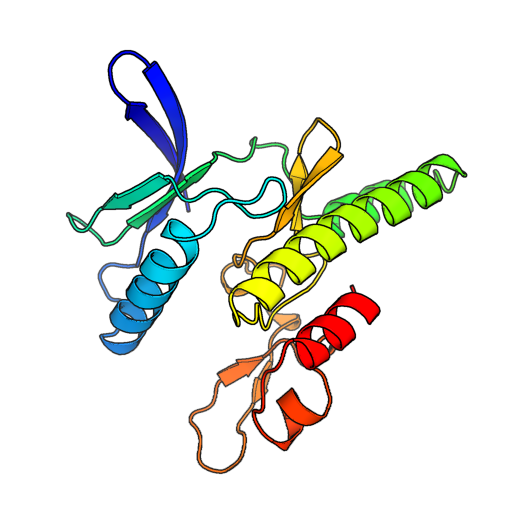1
ATOM 1443 N N . VAL A 1 181 ? -6.578 -11.746 -3.385 1.00 97.69 181 VAL A N 1
ATOM 1444 C CA . VAL A 1 181 ? -7.617 -12.304 -2.494 1.00 97.69 181 VAL A CA 1
ATOM 1445 C C . VAL A 1 181 ? -7.045 -13.375 -1.560 1.00 97.69 181 VAL A C 1
ATOM 1447 O O . VAL A 1 181 ? -7.419 -13.422 -0.391 1.00 97.69 181 VAL A O 1
ATOM 1450 N N . PHE A 1 182 ? -6.126 -14.221 -2.037 1.00 98.06 182 PHE A N 1
ATOM 1451 C CA . PHE A 1 182 ? -5.414 -15.152 -1.160 1.00 98.06 182 PHE A CA 1
ATOM 1452 C C . PHE A 1 182 ? -4.612 -14.391 -0.100 1.00 98.06 182 PHE A C 1
ATOM 1454 O O . PHE A 1 182 ? -4.742 -14.684 1.085 1.00 98.06 182 PHE A O 1
ATOM 1461 N N . SER A 1 183 ? -3.833 -13.385 -0.511 1.00 97.31 183 SER A N 1
ATOM 1462 C CA . SER A 1 183 ? -3.062 -12.546 0.411 1.00 97.31 183 SER A CA 1
ATOM 1463 C C . SER A 1 183 ? -3.958 -11.830 1.429 1.00 97.31 183 SER A C 1
ATOM 1465 O O . SER A 1 183 ? -3.620 -11.788 2.606 1.00 97.31 183 SER A O 1
ATOM 1467 N N . PHE A 1 184 ? -5.136 -11.355 1.011 1.00 97.12 184 PHE A N 1
ATOM 1468 C CA . PHE A 1 184 ? -6.166 -10.793 1.891 1.00 97.12 184 PHE A CA 1
ATOM 1469 C C . PHE A 1 184 ? -6.728 -11.808 2.898 1.00 97.12 184 PHE A C 1
ATOM 1471 O O . PHE A 1 184 ? -7.117 -11.429 3.993 1.00 97.12 184 PHE A O 1
ATOM 1478 N N . GLY A 1 185 ? -6.765 -13.098 2.561 1.00 96.25 185 GLY A N 1
ATOM 1479 C CA . GLY A 1 185 ? -7.140 -14.146 3.515 1.00 96.25 185 GLY A CA 1
ATOM 1480 C C . GLY A 1 185 ? -6.067 -14.433 4.571 1.00 96.25 185 GLY A C 1
ATOM 1481 O O . GLY A 1 185 ? -6.389 -14.980 5.623 1.00 96.25 185 GLY A O 1
ATOM 1482 N N . VAL A 1 186 ? -4.804 -14.098 4.286 1.00 94.94 186 VAL A N 1
ATOM 1483 C CA . VAL A 1 186 ? -3.670 -14.229 5.221 1.00 94.94 186 VAL A CA 1
ATOM 1484 C C . VAL A 1 186 ? -3.471 -12.962 6.065 1.00 94.94 186 VAL A C 1
ATOM 1486 O O . VAL A 1 186 ? -2.943 -13.060 7.172 1.00 94.94 186 VAL A O 1
ATOM 1489 N N . PHE A 1 187 ? -3.838 -11.800 5.515 1.00 87.56 187 PHE A N 1
ATOM 1490 C CA . PHE A 1 187 ? -3.809 -10.477 6.151 1.00 87.56 187 PHE A CA 1
ATOM 1491 C C . PHE A 1 187 ? -4.493 -10.467 7.524 1.00 87.56 187 PHE A C 1
ATOM 1493 O O . PHE A 1 187 ? -3.848 -9.926 8.453 1.00 87.56 187 PHE A O 1
#

Radius of gyration: 17.31 Å; chains: 1; bounding box: 39×51×42 Å